Protein AF-A0A428TW34-F1 (afdb_monomer_lite)

Secondary structure (DSSP, 8-state):
--BTTBSS--TTTT--SSSSPPS--S---------EEE-SSSTTTTHHHHS--EE--STHHHHHHHHTTTTSHHHHHHHHHHTT--S----HHHHHHHHHHTT-GGGGGEEEE-HHHHHHHH--TT---EEEE--EE--HHHHHHHHHHHHHHTT-EEESS----EEEEETTEEEEEETTEEEEES------GGGGGGT-GGGTTTS---

Structure (mmCIF, N/CA/C/O backbone):
data_AF-A0A428TW34-F1
#
_entry.id   AF-A0A428TW34-F1
#
loop_
_atom_site.group_PDB
_atom_site.id
_atom_site.type_symbol
_atom_site.label_atom_id
_atom_site.label_alt_id
_atom_site.label_comp_id
_atom_site.label_asym_id
_atom_site.label_entity_id
_atom_site.label_seq_id
_atom_site.pdbx_PDB_ins_code
_atom_site.Cartn_x
_atom_site.Cartn_y
_atom_site.Cartn_z
_atom_site.occupancy
_atom_site.B_iso_or_equiv
_atom_site.auth_seq_id
_atom_site.auth_comp_id
_atom_site.auth_asym_id
_atom_site.auth_atom_id
_atom_site.pdbx_PDB_model_num
ATOM 1 N N . MET A 1 1 ? -38.426 -2.752 -6.992 1.00 42.53 1 MET A N 1
ATOM 2 C CA . MET A 1 1 ? -38.261 -1.511 -7.777 1.00 42.53 1 MET A CA 1
ATOM 3 C C . MET A 1 1 ? -38.188 -0.322 -6.820 1.00 42.53 1 MET A C 1
ATOM 5 O O . MET A 1 1 ? -39.034 -0.281 -5.940 1.00 42.53 1 MET A O 1
ATOM 9 N N . PRO A 1 2 ? -37.244 0.618 -6.997 1.00 43.94 2 PRO A N 1
ATOM 10 C CA . PRO A 1 2 ? -35.943 0.404 -7.611 1.00 43.94 2 PRO A CA 1
ATOM 11 C C . PRO A 1 2 ? -34.883 0.135 -6.533 1.00 43.94 2 PRO A C 1
ATOM 13 O O . PRO A 1 2 ? -34.720 0.897 -5.585 1.00 43.94 2 PRO A O 1
ATOM 16 N N . SER A 1 3 ? -34.135 -0.959 -6.714 1.00 51.66 3 SER A N 1
ATOM 17 C CA . SER A 1 3 ? -32.795 -1.055 -6.139 1.00 51.66 3 SER A CA 1
ATOM 18 C C . SER A 1 3 ? -31.915 -0.075 -6.917 1.00 51.66 3 SER A C 1
ATOM 20 O O . SER A 1 3 ? -32.042 0.027 -8.137 1.00 51.66 3 SER A O 1
ATOM 22 N N . LEU A 1 4 ? -31.001 0.613 -6.227 1.00 57.56 4 LEU A N 1
ATOM 23 C CA . LEU A 1 4 ? -30.047 1.567 -6.815 1.00 57.56 4 LEU A CA 1
ATOM 24 C C . LEU A 1 4 ? -29.170 0.974 -7.939 1.00 57.56 4 LEU A C 1
ATOM 26 O O . LEU A 1 4 ? -28.429 1.713 -8.578 1.00 57.56 4 LEU A O 1
ATOM 30 N N . LYS A 1 5 ? -29.203 -0.350 -8.160 1.00 50.97 5 LYS A N 1
ATOM 31 C CA . LYS A 1 5 ? -28.268 -1.066 -9.038 1.00 50.97 5 LYS A CA 1
ATOM 32 C C . LYS A 1 5 ? -28.918 -1.927 -10.130 1.00 50.97 5 LYS A C 1
ATOM 34 O O . LYS A 1 5 ? -28.172 -2.475 -10.937 1.00 50.97 5 LYS A O 1
ATOM 39 N N . ARG A 1 6 ? -30.250 -2.111 -10.174 1.00 52.28 6 ARG A N 1
ATOM 40 C CA . ARG A 1 6 ? -30.918 -2.972 -11.183 1.00 52.28 6 ARG A CA 1
ATOM 41 C C . ARG A 1 6 ? -32.316 -2.464 -11.552 1.00 52.28 6 ARG A C 1
ATOM 43 O O . ARG A 1 6 ? -33.074 -2.056 -10.675 1.00 52.28 6 ARG A O 1
ATOM 50 N N . SER A 1 7 ? -32.667 -2.546 -12.837 1.00 66.31 7 SER A N 1
ATOM 51 C CA . SER A 1 7 ? -33.947 -2.070 -13.393 1.00 66.31 7 SER A CA 1
ATOM 52 C C . SER A 1 7 ? -35.141 -2.987 -13.093 1.00 66.31 7 SER A C 1
ATOM 54 O O . SER A 1 7 ? -36.259 -2.497 -12.944 1.00 66.31 7 SER A O 1
ATOM 56 N N . THR A 1 8 ? -34.919 -4.291 -12.908 1.00 62.00 8 THR A N 1
ATOM 57 C CA . THR A 1 8 ? -35.938 -5.260 -12.464 1.00 62.00 8 THR A CA 1
ATOM 58 C C . THR A 1 8 ? -35.442 -6.056 -11.247 1.00 62.00 8 THR A C 1
ATOM 60 O O . THR A 1 8 ? -34.290 -6.496 -11.250 1.00 62.00 8 THR A O 1
ATOM 63 N N . PRO A 1 9 ? -36.262 -6.217 -10.185 1.00 70.19 9 PRO A N 1
ATOM 64 C CA . PRO A 1 9 ? -35.855 -6.910 -8.959 1.00 70.19 9 PRO A CA 1
ATOM 65 C C . PRO A 1 9 ? -35.657 -8.423 -9.153 1.00 70.19 9 PRO A C 1
ATOM 67 O O . PRO A 1 9 ? -36.362 -9.058 -9.935 1.00 70.19 9 PRO A O 1
ATOM 70 N N . ASN A 1 10 ? -34.691 -8.989 -8.425 1.00 78.25 10 ASN A N 1
ATOM 71 C CA . ASN A 1 10 ? -34.405 -10.423 -8.364 1.00 78.25 10 ASN A CA 1
ATOM 72 C C . ASN A 1 10 ? -35.415 -11.152 -7.456 1.00 78.25 10 ASN A C 1
ATOM 74 O O . ASN A 1 10 ? -35.963 -10.551 -6.533 1.00 78.25 10 ASN A O 1
ATOM 78 N N . ILE A 1 11 ? -35.610 -12.459 -7.676 1.00 74.81 11 ILE A N 1
ATOM 79 C CA . ILE A 1 11 ? -36.490 -13.299 -6.848 1.00 74.81 11 ILE A CA 1
ATOM 80 C C . ILE A 1 11 ? -36.104 -13.272 -5.362 1.00 74.81 11 ILE A C 1
ATOM 82 O O . ILE A 1 11 ? -36.985 -13.345 -4.514 1.00 74.81 11 ILE A O 1
ATOM 86 N N . LEU A 1 12 ? -34.812 -13.099 -5.052 1.00 77.94 12 LEU A N 1
ATOM 87 C CA . LEU A 1 12 ? -34.291 -12.999 -3.689 1.00 77.94 12 LEU A CA 1
ATOM 88 C C . LEU A 1 12 ? -34.361 -11.603 -3.073 1.00 77.94 12 LEU A C 1
ATOM 90 O O . LEU A 1 12 ? -34.311 -11.493 -1.851 1.00 77.94 12 LEU A O 1
ATOM 94 N N . ASP A 1 13 ? -34.526 -10.548 -3.873 1.00 74.56 13 ASP A N 1
ATOM 95 C CA . ASP A 1 13 ? -34.531 -9.173 -3.357 1.00 74.56 13 ASP A CA 1
ATOM 96 C C . ASP A 1 13 ? -35.721 -8.920 -2.405 1.00 74.56 13 ASP A C 1
ATOM 98 O O . ASP A 1 13 ? -35.665 -7.999 -1.598 1.00 74.56 13 ASP A O 1
ATOM 102 N N . ASN A 1 14 ? -36.770 -9.753 -2.473 1.00 73.81 14 ASN A N 1
ATOM 103 C CA . ASN A 1 14 ? -37.902 -9.778 -1.536 1.00 73.81 14 ASN A CA 1
ATOM 104 C C . ASN A 1 14 ? -38.257 -11.213 -1.100 1.00 73.81 14 ASN A C 1
ATOM 106 O O . ASN A 1 14 ? -39.423 -11.520 -0.850 1.00 73.81 14 ASN A O 1
ATOM 110 N N . HIS A 1 15 ? -37.285 -12.127 -1.095 1.00 78.75 15 HIS A N 1
ATOM 111 C CA . HIS A 1 15 ? -37.562 -13.520 -0.763 1.00 78.75 15 HIS A CA 1
ATOM 112 C C . HIS A 1 15 ? -37.710 -13.713 0.737 1.00 78.75 15 HIS A C 1
ATOM 114 O O . HIS A 1 15 ? -36.813 -13.390 1.517 1.00 78.75 15 HIS A O 1
ATOM 120 N N . TYR A 1 16 ? -38.812 -14.353 1.105 1.00 81.06 16 TYR A N 1
ATOM 121 C CA . TYR A 1 16 ? -38.976 -14.970 2.403 1.00 81.06 16 TYR A CA 1
ATOM 122 C C . TYR A 1 16 ? -38.925 -16.485 2.224 1.00 81.06 16 TYR A C 1
ATOM 124 O O . TYR A 1 16 ? -39.741 -17.055 1.501 1.00 81.06 16 TYR A O 1
ATOM 132 N N . SER A 1 17 ? -37.965 -17.142 2.878 1.00 84.50 17 SER A N 1
ATOM 133 C CA . SER A 1 17 ? -37.884 -18.612 2.867 1.00 84.50 17 SER A CA 1
ATOM 134 C C . SER A 1 17 ? -39.062 -19.252 3.601 1.00 84.50 17 SER A C 1
ATOM 136 O O . SER A 1 17 ? -39.435 -20.386 3.319 1.00 84.50 17 SER A O 1
ATOM 138 N N . THR A 1 18 ? -39.688 -18.490 4.494 1.00 87.75 18 THR A N 1
ATOM 139 C CA . THR A 1 18 ? -40.997 -18.767 5.072 1.00 87.75 18 THR A CA 1
ATOM 140 C C . THR A 1 18 ? -41.812 -17.482 5.026 1.00 87.75 18 THR A C 1
ATOM 142 O O . THR A 1 18 ? -41.309 -16.430 5.404 1.00 87.75 18 THR A O 1
ATOM 145 N N . GLU A 1 19 ? -43.071 -17.545 4.587 1.00 88.88 19 GLU A N 1
ATOM 146 C CA . GLU A 1 19 ? -43.932 -16.354 4.454 1.00 88.88 19 GLU A CA 1
ATOM 147 C C . GLU A 1 19 ? -44.032 -15.558 5.764 1.00 88.88 19 GLU A C 1
ATOM 149 O O . GLU A 1 19 ? -44.011 -14.328 5.771 1.00 88.88 19 GLU A O 1
ATOM 154 N N . LYS A 1 20 ? -44.065 -16.275 6.892 1.00 86.19 20 LYS A N 1
ATOM 155 C CA . LYS A 1 20 ? -43.905 -15.704 8.227 1.00 86.19 20 LYS A CA 1
ATOM 156 C C . LYS A 1 20 ? -42.476 -15.936 8.694 1.00 86.19 20 LYS A C 1
ATOM 158 O O . LYS A 1 20 ? -41.997 -17.070 8.666 1.00 86.19 20 LYS A O 1
ATOM 163 N N . LEU A 1 21 ? -41.813 -14.873 9.143 1.00 86.25 21 LEU A N 1
ATOM 164 C CA . LEU A 1 21 ? -40.495 -14.955 9.766 1.00 86.25 21 LEU A CA 1
ATOM 165 C C . LEU A 1 21 ? -40.555 -15.939 10.951 1.00 86.25 21 LEU A C 1
ATOM 167 O O . LEU A 1 21 ? -41.478 -15.827 11.765 1.00 86.25 21 LEU A O 1
ATOM 171 N N . PRO A 1 22 ? -39.619 -16.898 11.067 1.00 88.94 22 PRO A N 1
ATOM 172 C CA . PRO A 1 22 ? -39.608 -17.811 12.199 1.00 88.94 22 PRO A CA 1
ATOM 173 C C . PRO A 1 22 ? -39.477 -17.025 13.506 1.00 88.94 22 PRO A C 1
ATOM 175 O O . PRO A 1 22 ? -38.659 -16.112 13.622 1.00 88.94 22 PRO A O 1
ATOM 178 N N . THR A 1 23 ? -40.297 -17.383 14.495 1.00 86.69 23 THR A N 1
ATOM 179 C CA . THR A 1 23 ? -40.336 -16.700 15.798 1.00 86.69 23 THR A CA 1
ATOM 180 C C . THR A 1 23 ? -39.128 -17.019 16.676 1.00 86.69 23 THR A C 1
ATOM 182 O O . THR A 1 23 ? -38.926 -16.363 17.693 1.00 86.69 23 THR A O 1
ATOM 185 N N . THR A 1 24 ? -38.327 -18.018 16.304 1.00 79.44 24 THR A N 1
ATOM 186 C CA . THR A 1 24 ? -37.145 -18.464 17.042 1.00 79.44 24 THR A CA 1
ATOM 187 C C . THR A 1 24 ? -36.042 -18.882 16.081 1.00 79.44 24 THR A C 1
ATOM 189 O O . THR A 1 24 ? -36.307 -19.510 15.055 1.00 79.44 24 THR A O 1
ATOM 192 N N . ALA A 1 25 ? -34.804 -18.577 16.449 1.00 78.75 25 ALA A N 1
ATOM 193 C CA . ALA A 1 25 ? -33.601 -19.107 15.830 1.00 78.75 25 ALA A CA 1
ATOM 194 C C . ALA A 1 25 ? -32.538 -19.253 16.919 1.00 78.75 25 ALA A C 1
ATOM 196 O O . ALA A 1 25 ? -32.400 -18.359 17.755 1.00 78.75 25 ALA A O 1
ATOM 197 N N . ASP A 1 26 ? -31.781 -20.347 16.898 1.00 78.56 26 ASP A N 1
ATOM 198 C CA . ASP A 1 26 ? -30.726 -20.576 17.891 1.00 78.56 26 ASP A CA 1
ATOM 199 C C . ASP A 1 26 ? -29.595 -19.545 17.763 1.00 78.56 26 ASP A C 1
ATOM 201 O O . ASP A 1 26 ? -28.950 -19.185 18.746 1.00 78.56 26 ASP A O 1
ATOM 205 N N . ILE A 1 27 ? -29.362 -19.038 16.546 1.00 58.78 27 ILE A N 1
ATOM 206 C CA . ILE A 1 27 ? -28.357 -18.016 16.249 1.00 58.78 27 ILE A CA 1
ATOM 207 C C . ILE A 1 27 ? -28.888 -17.077 15.159 1.00 58.78 27 ILE A C 1
ATOM 209 O O . ILE A 1 27 ? -29.332 -17.521 14.100 1.00 58.78 27 ILE A O 1
ATOM 213 N N . VAL A 1 28 ? -28.777 -15.766 15.396 1.00 70.12 28 VAL A N 1
ATOM 214 C CA . VAL A 1 28 ? -29.062 -14.705 14.417 1.00 70.12 28 VAL A CA 1
ATOM 215 C C . VAL A 1 28 ? -27.794 -13.886 14.190 1.00 70.12 28 VAL A C 1
ATOM 217 O O . VAL A 1 28 ? -27.185 -13.400 15.142 1.00 70.12 28 VAL A O 1
ATOM 220 N N . ILE A 1 29 ? -27.395 -13.711 12.928 1.00 58.62 29 ILE A N 1
ATOM 221 C CA . ILE A 1 29 ? -26.170 -12.990 12.561 1.00 58.62 29 ILE A CA 1
ATOM 222 C C . ILE A 1 29 ? -26.513 -11.822 11.644 1.00 58.62 29 ILE A C 1
ATOM 224 O O . ILE A 1 29 ? -26.903 -12.020 10.497 1.00 58.62 29 ILE A O 1
ATOM 228 N N . ILE A 1 30 ? -26.291 -10.599 12.132 1.00 61.72 30 ILE A N 1
ATOM 229 C CA . ILE A 1 30 ? -26.277 -9.386 11.309 1.00 61.72 30 ILE A CA 1
ATOM 230 C C . ILE A 1 30 ? -25.215 -8.440 11.873 1.00 61.72 30 ILE A C 1
ATOM 232 O O . ILE A 1 30 ? -25.366 -7.964 12.998 1.00 61.72 30 ILE A O 1
ATOM 236 N N . ARG A 1 31 ? -24.158 -8.106 11.115 1.00 58.91 31 ARG A N 1
ATOM 237 C CA . ARG A 1 31 ? -23.331 -6.941 11.474 1.00 58.91 31 ARG A CA 1
ATOM 238 C C . ARG A 1 31 ? -22.591 -6.300 10.306 1.00 58.91 31 ARG A C 1
ATOM 240 O O . ARG A 1 31 ? -21.913 -6.965 9.530 1.00 58.91 31 ARG A O 1
ATOM 247 N N . LYS A 1 32 ? -22.688 -4.968 10.251 1.00 72.12 32 LYS A N 1
ATOM 248 C CA . LYS A 1 32 ? -21.838 -4.098 9.433 1.00 72.12 32 LYS A CA 1
ATOM 249 C C . LYS A 1 32 ? -20.501 -3.897 10.159 1.00 72.12 32 LYS A C 1
ATOM 251 O O . LYS A 1 32 ? -20.494 -3.652 11.365 1.00 72.12 32 LYS A O 1
ATOM 256 N N . LEU A 1 33 ? -19.386 -4.014 9.438 1.00 80.69 33 LEU A N 1
ATOM 257 C CA . LEU A 1 33 ? -18.041 -3.788 9.980 1.00 80.69 33 LEU A CA 1
ATOM 258 C C . LEU A 1 33 ? -17.837 -2.306 10.340 1.00 80.69 33 LEU A C 1
ATOM 260 O O . LEU A 1 33 ? -18.279 -1.424 9.605 1.00 80.69 33 LEU A O 1
ATOM 264 N N . SER A 1 34 ? -17.144 -2.051 11.453 1.00 90.19 34 SER A N 1
ATOM 265 C CA . SER A 1 34 ? -16.667 -0.722 11.855 1.00 90.19 34 SER A CA 1
ATOM 266 C C . SER A 1 34 ? -15.161 -0.647 11.615 1.00 90.19 34 SER A C 1
ATOM 268 O O . SER A 1 34 ? -14.433 -1.531 12.063 1.00 90.19 34 SER A O 1
ATOM 270 N N . ILE A 1 35 ? -14.703 0.372 10.885 1.00 93.56 35 ILE A N 1
ATOM 271 C CA . ILE A 1 35 ? -13.298 0.543 10.491 1.00 93.56 35 ILE A CA 1
ATOM 272 C C . ILE A 1 35 ? -12.814 1.902 10.997 1.00 93.56 35 ILE A C 1
ATOM 274 O O . ILE A 1 35 ? -13.421 2.926 10.678 1.00 93.56 35 ILE A O 1
ATOM 278 N N . LEU A 1 36 ? -11.715 1.903 11.757 1.00 93.06 36 LEU A N 1
ATOM 279 C CA . LEU A 1 36 ? -11.040 3.096 12.270 1.00 93.06 36 LEU A CA 1
ATOM 280 C C . LEU A 1 36 ? -9.600 3.153 11.747 1.00 93.06 36 LEU A C 1
ATOM 282 O O . LEU A 1 36 ? -8.870 2.168 11.838 1.00 93.06 36 LEU A O 1
ATOM 286 N N . VAL A 1 37 ? -9.195 4.313 11.232 1.00 94.38 37 VAL A N 1
ATOM 287 C CA . VAL A 1 37 ? -7.848 4.586 10.716 1.00 94.38 37 VAL A CA 1
ATOM 288 C C . VAL A 1 37 ? -7.234 5.756 11.497 1.00 94.38 37 VAL A C 1
ATOM 290 O O . VAL A 1 37 ? -7.544 6.911 11.187 1.00 94.38 37 VAL A O 1
ATOM 293 N N . PRO A 1 38 ? -6.394 5.497 12.517 1.00 92.12 38 PRO A N 1
ATOM 294 C CA . PRO A 1 38 ? -5.587 6.532 13.151 1.00 92.12 38 PRO A CA 1
ATOM 295 C C . PRO A 1 38 ? -4.364 6.861 12.280 1.00 92.12 38 PRO A C 1
ATOM 297 O O . PRO A 1 38 ? -3.617 5.976 11.869 1.00 92.12 38 PRO A O 1
ATOM 300 N N . GLU A 1 39 ? -4.162 8.143 11.988 1.00 91.06 39 GLU A N 1
ATOM 301 C CA . GLU A 1 39 ? -3.017 8.672 11.242 1.00 91.06 39 GLU A CA 1
ATOM 302 C C . GLU A 1 39 ? -2.296 9.694 12.125 1.00 91.06 39 GLU A C 1
ATOM 304 O O . GLU A 1 39 ? -2.911 10.645 12.614 1.00 91.06 39 GLU A O 1
ATOM 309 N N . SER A 1 40 ? -0.989 9.509 12.335 1.00 89.50 40 SER A N 1
ATOM 310 C CA . SER A 1 40 ? -0.206 10.326 13.271 1.00 89.50 40 SER A CA 1
ATOM 311 C C . SER A 1 40 ? -0.072 11.779 12.829 1.00 89.50 40 SER A C 1
ATOM 313 O O . SER A 1 40 ? 0.078 12.661 13.674 1.00 89.50 40 SER A O 1
ATOM 315 N N . ARG A 1 41 ? -0.158 12.043 11.521 1.00 88.56 41 ARG A N 1
ATOM 316 C CA . ARG A 1 41 ? -0.050 13.381 10.928 1.00 88.56 41 ARG A CA 1
ATOM 317 C C . ARG A 1 41 ? -1.267 13.677 10.047 1.00 88.56 41 ARG A C 1
ATOM 319 O O . ARG A 1 41 ? -2.409 13.413 10.415 1.00 88.56 41 ARG A O 1
ATOM 326 N N . GLN A 1 42 ? -1.025 14.254 8.875 1.00 87.00 42 GLN A N 1
ATOM 327 C CA . GLN A 1 42 ? -2.020 14.447 7.832 1.00 87.00 42 GLN A CA 1
ATOM 328 C C . GLN A 1 42 ? -2.088 13.214 6.924 1.00 87.00 42 GLN A C 1
ATOM 330 O O . GLN A 1 42 ? -1.051 12.564 6.716 1.00 87.00 42 GLN A O 1
ATOM 335 N N . PRO A 1 43 ? -3.256 12.942 6.307 1.00 81.00 43 PRO A N 1
ATOM 336 C CA . PRO A 1 43 ? -3.399 11.852 5.357 1.00 81.00 43 PRO A CA 1
ATOM 337 C C . PRO A 1 43 ? -2.328 11.952 4.274 1.00 81.00 43 PRO A C 1
ATOM 339 O O . PRO A 1 43 ? -2.094 13.018 3.702 1.00 81.00 43 PRO A O 1
ATOM 342 N N . TYR A 1 44 ? -1.663 10.831 4.000 1.00 78.88 44 TYR A N 1
ATOM 343 C CA . TYR A 1 44 ? -0.735 10.684 2.868 1.00 78.88 44 TYR A CA 1
ATOM 344 C C . TYR A 1 44 ? 0.521 11.552 2.928 1.00 78.88 44 TYR A C 1
ATOM 346 O O . TYR A 1 44 ? 1.244 11.651 1.940 1.00 78.88 44 TYR A O 1
ATOM 354 N N . SER A 1 45 ? 0.843 12.102 4.099 1.00 83.56 45 SER A N 1
ATOM 355 C CA . SER A 1 45 ? 2.086 12.847 4.346 1.00 83.56 45 SER A CA 1
ATOM 356 C C . SER A 1 45 ? 3.356 11.970 4.341 1.00 83.56 45 SER A C 1
ATOM 358 O O . SER A 1 45 ? 4.479 12.484 4.392 1.00 83.56 45 SER A O 1
ATOM 360 N N . GLY A 1 46 ? 3.190 10.645 4.292 1.00 84.56 46 GLY A N 1
ATOM 361 C CA . GLY A 1 46 ? 4.255 9.652 4.147 1.00 84.56 46 GLY A CA 1
ATOM 362 C C . GLY A 1 46 ? 4.601 9.315 2.690 1.00 84.56 46 GLY A C 1
ATOM 363 O O . GLY A 1 46 ? 4.321 10.069 1.758 1.00 84.56 46 GLY A O 1
ATOM 364 N N . ALA A 1 47 ? 5.209 8.145 2.482 1.00 86.00 47 ALA A N 1
ATOM 365 C CA . ALA A 1 47 ? 5.699 7.711 1.167 1.00 86.00 47 ALA A CA 1
ATOM 366 C C . ALA A 1 47 ? 4.609 7.679 0.079 1.00 86.00 47 ALA A C 1
ATOM 368 O O . ALA A 1 47 ? 4.874 7.989 -1.083 1.00 86.00 47 ALA A O 1
ATOM 369 N N . THR A 1 48 ? 3.373 7.343 0.453 1.00 86.19 48 THR A N 1
ATOM 370 C CA . THR A 1 48 ? 2.239 7.232 -0.471 1.00 86.19 48 THR A CA 1
ATOM 371 C C . THR A 1 48 ? 1.950 8.535 -1.216 1.00 86.19 48 THR A C 1
ATOM 373 O O . THR A 1 48 ? 1.726 8.493 -2.420 1.00 86.19 48 THR A O 1
ATOM 376 N N . GLY A 1 49 ? 1.991 9.692 -0.549 1.00 83.88 49 GLY A N 1
ATOM 377 C CA . GLY A 1 49 ? 1.763 10.986 -1.204 1.00 83.88 49 GLY A CA 1
ATOM 378 C C . GLY A 1 49 ? 3.012 11.595 -1.842 1.00 83.88 49 GLY A C 1
ATOM 379 O O . GLY A 1 49 ? 2.885 12.524 -2.636 1.00 83.88 49 GLY A O 1
ATOM 380 N N . ARG A 1 50 ? 4.206 11.080 -1.510 1.00 84.00 50 ARG A N 1
ATOM 381 C CA . ARG A 1 50 ? 5.509 11.662 -1.885 1.00 84.00 50 ARG A CA 1
ATOM 382 C C . ARG A 1 50 ? 6.295 10.861 -2.924 1.00 84.00 50 ARG A C 1
ATOM 384 O O . ARG A 1 50 ? 7.400 11.263 -3.279 1.00 84.00 50 ARG A O 1
ATOM 391 N N . ASN A 1 51 ? 5.767 9.737 -3.406 1.00 83.25 51 ASN A N 1
ATOM 392 C CA . ASN A 1 51 ? 6.380 9.041 -4.535 1.00 83.25 51 ASN A CA 1
ATOM 393 C C . ASN A 1 51 ? 6.153 9.816 -5.849 1.00 83.25 51 ASN A C 1
ATOM 395 O O . ASN A 1 51 ? 5.256 10.649 -5.955 1.00 83.25 51 ASN A O 1
ATOM 399 N N . VAL A 1 52 ? 6.977 9.531 -6.859 1.00 84.31 52 VAL A N 1
ATOM 400 C CA . VAL A 1 52 ? 6.975 10.243 -8.154 1.00 84.31 52 VAL A CA 1
ATOM 401 C C . VAL A 1 52 ? 5.759 9.874 -9.025 1.00 84.31 52 VAL A C 1
ATOM 403 O O . VAL A 1 52 ? 5.564 10.439 -10.091 1.00 84.31 52 VAL A O 1
ATOM 406 N N . GLY A 1 53 ? 4.919 8.923 -8.600 1.00 84.00 53 GLY A N 1
ATOM 407 C CA . GLY A 1 53 ? 3.665 8.609 -9.286 1.00 84.00 53 GLY A CA 1
ATOM 408 C C . GLY A 1 53 ? 3.813 7.896 -10.627 1.00 84.00 53 GLY A C 1
ATOM 409 O O . GLY A 1 53 ? 2.856 7.835 -11.395 1.00 84.00 53 GLY A O 1
ATOM 410 N N . HIS A 1 54 ? 4.990 7.340 -10.920 1.00 84.00 54 HIS A N 1
ATOM 411 C CA . HIS A 1 54 ? 5.207 6.532 -12.116 1.00 84.00 54 HIS A CA 1
ATOM 412 C C . HIS A 1 54 ? 4.449 5.205 -12.030 1.00 84.00 54 HIS A C 1
ATOM 414 O O . HIS A 1 54 ? 4.736 4.369 -11.173 1.00 84.00 54 HIS A O 1
ATOM 420 N N . LEU A 1 55 ? 3.546 4.986 -12.980 1.00 78.62 55 LEU A N 1
ATOM 421 C CA . LEU A 1 55 ? 2.915 3.700 -13.243 1.00 78.62 55 LEU A CA 1
ATOM 422 C C . LEU A 1 55 ? 3.611 3.075 -14.447 1.00 78.62 55 LEU A C 1
ATOM 424 O O . LEU A 1 55 ? 3.530 3.590 -15.559 1.00 78.62 55 LEU A O 1
ATOM 428 N N . LYS A 1 56 ? 4.328 1.979 -14.238 1.00 73.69 56 LYS A N 1
ATOM 429 C CA . LYS A 1 56 ? 5.061 1.297 -15.306 1.00 73.69 56 LYS A CA 1
ATOM 430 C C . LYS A 1 56 ? 5.126 -0.196 -15.052 1.00 73.69 56 LYS A C 1
ATOM 432 O O . LYS A 1 56 ? 5.132 -0.628 -13.900 1.00 73.69 56 LYS A O 1
ATOM 437 N N . SER A 1 57 ? 5.241 -0.971 -16.123 1.00 63.81 57 SER A N 1
ATOM 438 C CA . SER A 1 57 ? 5.567 -2.394 -16.037 1.00 63.81 57 SER A CA 1
ATOM 439 C C . SER A 1 57 ? 6.915 -2.586 -15.328 1.00 63.81 57 SER A C 1
ATOM 441 O O . SER A 1 57 ? 7.854 -1.832 -15.581 1.00 63.81 57 SER A O 1
ATOM 443 N N . GLY A 1 58 ? 7.013 -3.583 -14.443 1.00 58.00 58 GLY A N 1
ATOM 444 C CA . GLY A 1 58 ? 8.102 -3.803 -13.473 1.00 58.00 58 GLY A CA 1
ATOM 445 C C . GLY A 1 58 ? 9.508 -4.126 -14.012 1.00 58.00 58 GLY A C 1
ATOM 446 O O . GLY A 1 58 ? 10.281 -4.785 -13.325 1.00 58.00 58 GLY A O 1
ATOM 447 N N . SER A 1 59 ? 9.892 -3.643 -15.195 1.00 56.44 59 SER A N 1
ATOM 448 C CA . SER A 1 59 ? 11.220 -3.843 -15.803 1.00 56.44 59 SER A CA 1
ATOM 449 C C . SER A 1 59 ? 12.383 -3.218 -15.005 1.00 56.44 59 SER A C 1
ATOM 451 O O . SER A 1 59 ? 13.549 -3.519 -15.254 1.00 56.44 59 SER A O 1
ATOM 453 N N . TYR A 1 60 ? 12.086 -2.382 -14.003 1.00 48.22 60 TYR A N 1
ATOM 454 C CA . TYR A 1 60 ? 13.079 -1.679 -13.184 1.00 48.22 60 TYR A CA 1
ATOM 455 C C . TYR A 1 60 ? 13.939 -2.594 -12.301 1.00 48.22 60 TYR A C 1
ATOM 457 O O . TYR A 1 60 ? 15.112 -2.289 -12.110 1.00 48.22 60 TYR A O 1
ATOM 465 N N . ALA A 1 61 ? 13.411 -3.710 -11.786 1.00 48.88 61 ALA A N 1
ATOM 466 C CA . ALA A 1 61 ? 14.174 -4.574 -10.875 1.00 48.88 61 ALA A CA 1
ATOM 467 C C . ALA A 1 61 ? 15.349 -5.283 -11.579 1.00 48.88 61 ALA A C 1
ATOM 469 O O . ALA A 1 61 ? 16.414 -5.455 -10.991 1.00 48.88 61 ALA A O 1
ATOM 470 N N . PHE A 1 62 ? 15.181 -5.630 -12.857 1.00 49.91 62 PHE A N 1
ATOM 471 C CA . PHE A 1 62 ? 16.225 -6.264 -13.664 1.00 49.91 62 PHE A CA 1
ATOM 472 C C . PHE A 1 62 ? 17.217 -5.230 -14.228 1.00 49.91 62 PHE A C 1
ATOM 474 O O . PHE A 1 62 ? 18.429 -5.430 -14.185 1.00 49.91 62 PHE A O 1
ATOM 481 N N . ILE A 1 63 ? 16.721 -4.072 -14.684 1.00 47.19 63 ILE A N 1
ATOM 482 C CA . ILE A 1 63 ? 17.543 -3.042 -15.343 1.00 47.19 63 ILE A CA 1
ATOM 483 C C . ILE A 1 63 ? 18.339 -2.199 -14.340 1.00 47.19 63 ILE A C 1
ATOM 485 O O . ILE A 1 63 ? 19.494 -1.886 -14.609 1.00 47.19 63 ILE A O 1
ATOM 489 N N . ALA A 1 64 ? 17.791 -1.862 -13.166 1.00 41.06 64 ALA A N 1
ATOM 490 C CA . ALA A 1 64 ? 18.534 -1.109 -12.147 1.00 41.06 64 ALA A CA 1
ATOM 491 C C . ALA A 1 64 ? 19.728 -1.910 -11.593 1.00 41.06 64 ALA A C 1
ATOM 493 O O . ALA A 1 64 ? 20.784 -1.337 -11.329 1.00 41.06 64 ALA A O 1
ATOM 494 N N . LYS A 1 65 ? 19.590 -3.243 -11.506 1.00 42.75 65 LYS A N 1
ATOM 495 C CA . LYS A 1 65 ? 20.672 -4.163 -11.120 1.00 42.75 65 LYS A CA 1
ATOM 496 C C . LYS A 1 65 ? 21.804 -4.201 -12.161 1.00 42.75 65 LYS A C 1
ATOM 498 O O . LYS A 1 65 ? 22.960 -4.392 -11.797 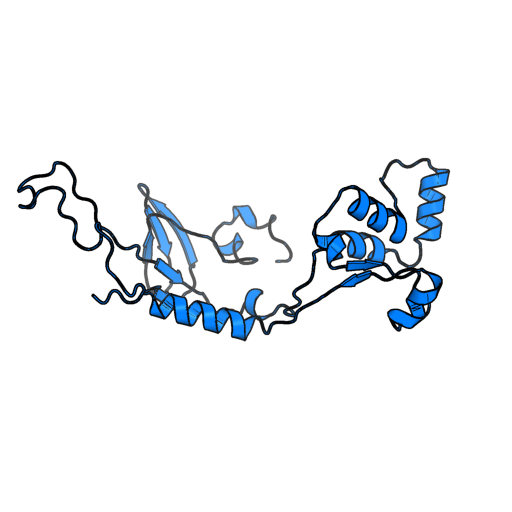1.00 42.75 65 LYS A O 1
ATOM 503 N N . LEU A 1 66 ? 21.484 -3.960 -13.437 1.00 40.66 66 LEU A N 1
ATOM 504 C CA . LEU A 1 66 ? 22.445 -3.842 -14.543 1.00 40.66 66 LEU A CA 1
ATOM 505 C C . LEU A 1 66 ? 23.042 -2.423 -14.671 1.00 40.66 66 LEU A C 1
ATOM 507 O O . LEU A 1 66 ? 24.217 -2.272 -15.002 1.00 40.66 66 LEU A O 1
ATOM 511 N N . ALA A 1 67 ? 22.261 -1.376 -14.389 1.00 39.94 67 ALA A N 1
ATOM 512 C CA . ALA A 1 67 ? 22.635 0.020 -14.630 1.00 39.94 67 ALA A CA 1
ATOM 513 C C . ALA A 1 67 ? 23.633 0.600 -13.610 1.00 39.94 67 ALA A C 1
ATOM 515 O O . ALA A 1 67 ? 24.398 1.495 -13.964 1.00 39.94 67 ALA A O 1
ATOM 516 N N . GLN A 1 68 ? 23.698 0.074 -12.380 1.00 40.03 68 GLN A N 1
ATOM 517 C CA . GLN A 1 68 ? 24.690 0.508 -11.377 1.00 40.03 68 GLN A CA 1
ATOM 518 C C . GLN A 1 68 ? 26.151 0.172 -11.753 1.00 40.03 68 GLN A C 1
ATOM 520 O O . GLN A 1 68 ? 27.073 0.603 -11.066 1.00 40.03 68 GLN A O 1
ATOM 525 N N . LYS A 1 69 ? 26.385 -0.568 -12.847 1.00 44.88 69 LYS A N 1
ATOM 526 C CA . LYS A 1 69 ? 27.718 -0.958 -13.344 1.00 44.88 69 LYS A CA 1
ATOM 527 C C . LYS A 1 69 ? 27.936 -0.579 -14.817 1.00 44.88 69 LYS A C 1
ATOM 529 O O . LYS A 1 69 ? 28.634 -1.285 -15.544 1.00 44.88 69 LYS A O 1
ATOM 534 N N . SER A 1 70 ? 27.341 0.520 -15.283 1.00 45.66 70 SER A N 1
ATOM 535 C CA . SER A 1 70 ? 27.376 0.927 -16.700 1.00 45.66 70 SER A CA 1
ATOM 536 C C . SER A 1 70 ? 28.779 1.196 -17.266 1.00 45.66 70 SER A C 1
ATOM 538 O O . SER A 1 70 ? 28.956 1.099 -18.476 1.00 45.66 70 SER A O 1
ATOM 540 N N . ALA A 1 71 ? 29.791 1.438 -16.426 1.00 48.59 71 ALA A N 1
ATOM 541 C CA . ALA A 1 71 ? 31.178 1.565 -16.881 1.00 48.59 71 ALA A CA 1
ATOM 542 C C . ALA A 1 71 ? 31.862 0.219 -17.210 1.00 48.59 71 ALA A C 1
ATOM 544 O O . ALA A 1 71 ? 32.861 0.219 -17.917 1.00 48.59 71 ALA A O 1
ATOM 545 N N . ASN A 1 72 ? 31.327 -0.928 -16.760 1.00 56.84 72 ASN A N 1
ATOM 546 C CA . ASN A 1 72 ? 32.039 -2.214 -16.804 1.00 56.84 72 ASN A CA 1
ATOM 547 C C . ASN A 1 72 ? 31.238 -3.376 -17.414 1.00 56.84 72 ASN A C 1
ATOM 549 O O . ASN A 1 72 ? 31.662 -4.512 -17.271 1.00 56.84 72 ASN A O 1
ATOM 553 N N . VAL A 1 73 ? 30.104 -3.171 -18.097 1.00 66.12 73 VAL A N 1
ATOM 554 C CA . VAL A 1 73 ? 29.295 -4.306 -18.610 1.00 66.12 73 VAL A CA 1
ATOM 555 C C . VAL A 1 73 ? 30.098 -5.226 -19.542 1.00 66.12 73 VAL A C 1
ATOM 557 O O . VAL A 1 73 ? 29.977 -6.442 -19.433 1.00 66.12 73 VAL A O 1
ATOM 560 N N . ALA A 1 74 ? 30.951 -4.665 -20.407 1.00 65.81 74 ALA A N 1
ATOM 561 C CA . ALA A 1 74 ? 31.853 -5.452 -21.251 1.00 65.81 74 ALA A CA 1
ATOM 562 C C . ALA A 1 74 ? 32.914 -6.193 -20.417 1.00 65.81 74 ALA A C 1
ATOM 564 O O . ALA A 1 74 ? 33.014 -7.408 -20.514 1.00 65.81 74 ALA A O 1
ATOM 565 N N . ALA A 1 75 ? 33.613 -5.492 -19.519 1.00 69.12 75 ALA A N 1
ATOM 566 C CA . ALA A 1 75 ? 34.629 -6.085 -18.645 1.00 69.12 75 ALA A CA 1
ATOM 567 C C . ALA A 1 75 ? 34.062 -7.160 -17.697 1.00 69.12 75 ALA A C 1
ATOM 569 O O . ALA A 1 75 ? 34.712 -8.162 -17.435 1.00 69.12 75 ALA A O 1
ATOM 570 N N . VAL A 1 76 ? 32.834 -6.983 -17.204 1.00 70.38 76 VAL A N 1
ATOM 571 C CA . VAL A 1 76 ? 32.116 -7.959 -16.374 1.00 70.38 76 VAL A CA 1
ATOM 572 C C . VAL A 1 76 ? 31.683 -9.154 -17.214 1.00 70.38 76 VAL A C 1
ATOM 574 O O . VAL A 1 76 ? 31.839 -10.280 -16.758 1.00 70.38 76 VAL A O 1
ATOM 577 N N . ALA A 1 77 ? 31.183 -8.941 -18.435 1.00 74.31 77 ALA A N 1
ATOM 578 C CA . ALA A 1 77 ? 30.873 -10.040 -19.347 1.00 74.31 77 ALA A CA 1
ATOM 579 C C . ALA A 1 77 ? 32.130 -10.856 -19.686 1.00 74.31 77 ALA A C 1
ATOM 581 O O . ALA A 1 77 ? 32.075 -12.083 -19.702 1.00 74.31 77 ALA A O 1
ATOM 582 N N . ASP A 1 78 ? 33.260 -10.187 -19.915 1.00 76.94 78 ASP A N 1
ATOM 583 C CA . ASP A 1 78 ? 34.536 -10.840 -20.201 1.00 76.94 78 ASP A CA 1
ATOM 584 C C . ASP A 1 78 ? 35.076 -11.576 -18.974 1.00 76.94 78 ASP A C 1
ATOM 586 O O . ASP A 1 78 ? 35.451 -12.736 -19.099 1.00 76.94 78 ASP A O 1
ATOM 590 N N . PHE A 1 79 ? 35.011 -10.975 -17.785 1.00 73.44 79 PHE A N 1
ATOM 591 C CA . PHE A 1 79 ? 35.366 -11.624 -16.521 1.00 73.44 79 PHE A CA 1
ATOM 592 C C . PHE A 1 79 ? 34.512 -12.870 -16.249 1.00 73.44 79 PHE A C 1
ATOM 594 O O . PHE A 1 79 ? 35.048 -13.929 -15.953 1.00 73.44 79 PHE A O 1
ATOM 601 N N . ILE A 1 80 ? 33.188 -12.787 -16.424 1.00 76.75 80 ILE A N 1
ATOM 602 C CA . ILE A 1 80 ? 32.273 -13.929 -16.261 1.00 76.75 80 ILE A CA 1
ATOM 603 C C . ILE A 1 80 ? 32.635 -15.066 -17.221 1.00 76.75 80 ILE A C 1
ATOM 605 O O . ILE A 1 80 ? 32.626 -16.230 -16.820 1.00 76.75 80 ILE A O 1
ATOM 609 N N . ARG A 1 81 ? 32.972 -14.744 -18.477 1.00 77.50 81 ARG A N 1
ATOM 610 C CA . ARG A 1 81 ? 33.402 -15.740 -19.471 1.00 77.50 81 ARG A CA 1
ATOM 611 C C . ARG A 1 81 ? 34.763 -16.343 -19.132 1.00 77.50 81 ARG A C 1
ATOM 613 O O . ARG A 1 81 ? 34.914 -17.556 -19.245 1.00 77.50 81 ARG A O 1
ATOM 620 N N . GLN A 1 82 ? 35.733 -15.512 -1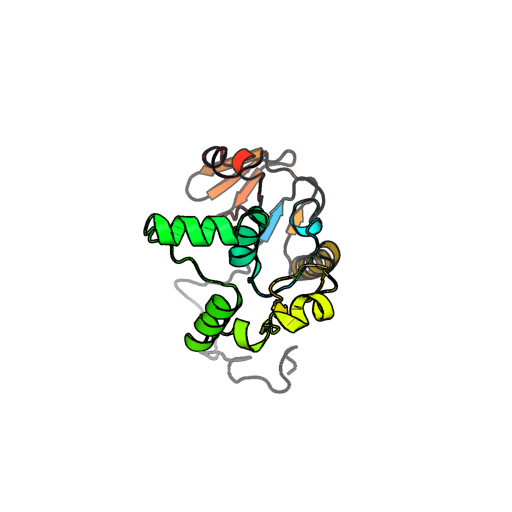8.749 1.00 79.69 82 GLN A N 1
ATOM 621 C CA . GLN A 1 82 ? 37.094 -15.931 -18.402 1.00 79.69 82 GLN A CA 1
ATOM 622 C C . GLN A 1 82 ? 37.091 -16.849 -17.175 1.00 79.69 82 GLN A C 1
ATOM 624 O O . GLN A 1 82 ? 37.641 -17.947 -17.230 1.00 79.69 82 GLN A O 1
ATOM 629 N N . GLU A 1 83 ? 36.386 -16.446 -16.121 1.00 81.38 83 GLU A N 1
ATOM 630 C CA . GLU A 1 83 ? 36.314 -17.162 -14.844 1.00 81.38 83 GLU A CA 1
ATOM 631 C C . GLU A 1 83 ? 35.212 -18.235 -14.803 1.00 81.38 83 GLU A C 1
ATOM 633 O O . GLU A 1 83 ? 35.045 -18.917 -13.795 1.00 81.38 83 GLU A O 1
ATOM 638 N N . LYS A 1 84 ? 34.447 -18.403 -15.893 1.00 80.81 84 LYS A N 1
ATOM 639 C CA . LYS A 1 84 ? 33.329 -19.360 -16.012 1.00 80.81 84 LYS A CA 1
ATOM 640 C C . LYS A 1 84 ? 32.318 -19.248 -14.859 1.00 80.81 84 LYS A C 1
ATOM 642 O O . LYS A 1 84 ? 31.891 -20.250 -14.289 1.00 80.81 84 LYS A O 1
ATOM 647 N N . ILE A 1 85 ? 31.939 -18.018 -14.516 1.00 70.25 85 ILE A N 1
ATOM 648 C CA . ILE A 1 85 ? 31.031 -17.734 -13.398 1.00 70.25 85 ILE A CA 1
ATOM 649 C C . ILE A 1 85 ? 29.586 -18.011 -13.819 1.00 70.25 85 ILE A C 1
ATOM 651 O O . ILE A 1 85 ? 29.025 -17.309 -14.661 1.00 70.25 85 ILE A O 1
ATOM 655 N N . ASP A 1 86 ? 28.958 -18.989 -13.178 1.00 75.56 86 ASP A N 1
ATOM 656 C CA . ASP A 1 86 ? 27.542 -19.298 -13.370 1.00 75.56 86 ASP A CA 1
ATOM 657 C C . ASP A 1 86 ? 26.658 -18.283 -12.622 1.00 75.56 86 ASP A C 1
ATOM 659 O O . ASP A 1 86 ? 26.451 -18.377 -11.412 1.00 75.56 86 ASP A O 1
ATOM 663 N N . CYS A 1 87 ? 26.226 -17.225 -13.318 1.00 67.25 87 CYS A N 1
ATOM 664 C CA . CYS A 1 87 ? 25.441 -16.131 -12.725 1.00 67.25 87 CYS A CA 1
ATOM 665 C C . CYS A 1 87 ? 24.307 -15.601 -13.614 1.00 67.25 87 CYS A C 1
ATOM 667 O O . CYS A 1 87 ? 23.876 -14.456 -13.443 1.00 67.25 87 CYS A O 1
ATOM 669 N N . ASP A 1 88 ? 23.844 -16.404 -14.577 1.00 66.44 88 ASP A N 1
ATOM 670 C CA . ASP A 1 88 ? 22.725 -16.062 -15.468 1.00 66.44 88 ASP A CA 1
ATOM 671 C C . ASP A 1 88 ? 22.876 -14.709 -16.197 1.00 66.44 88 ASP A C 1
ATOM 673 O O . ASP A 1 88 ? 21.896 -14.005 -16.466 1.00 66.44 88 ASP A O 1
ATOM 677 N N . PHE A 1 89 ? 24.108 -14.305 -16.524 1.00 67.88 89 PHE A N 1
ATOM 678 C CA . PHE A 1 89 ? 24.349 -13.047 -17.229 1.00 67.88 89 PHE A CA 1
ATOM 679 C C . PHE A 1 89 ? 23.745 -13.077 -18.637 1.00 67.88 89 PHE A C 1
ATOM 681 O O . PHE A 1 89 ? 24.084 -13.933 -19.451 1.00 67.88 89 PHE A O 1
ATOM 688 N N . ARG A 1 90 ? 22.887 -12.097 -18.945 1.00 67.56 90 ARG A N 1
ATOM 689 C CA . ARG A 1 90 ? 22.246 -11.940 -20.260 1.00 67.56 90 ARG A CA 1
ATOM 690 C C . ARG A 1 90 ? 22.319 -10.500 -20.738 1.00 67.56 90 ARG A C 1
ATOM 692 O O . ARG A 1 90 ? 22.147 -9.563 -19.952 1.00 67.56 90 ARG A O 1
ATOM 699 N N . ARG A 1 91 ? 22.511 -10.306 -22.046 1.00 72.19 91 ARG A N 1
ATOM 700 C CA . ARG A 1 91 ? 22.377 -8.971 -22.657 1.00 72.19 91 ARG A CA 1
ATOM 701 C C . ARG A 1 91 ? 20.901 -8.561 -22.685 1.00 72.19 91 ARG A C 1
ATOM 703 O O . ARG A 1 91 ? 20.021 -9.411 -22.741 1.00 72.19 91 ARG A O 1
ATOM 710 N N . LEU A 1 92 ? 20.618 -7.254 -22.697 1.00 75.00 92 LEU A N 1
ATOM 711 C CA . LEU A 1 92 ? 19.247 -6.718 -22.627 1.00 75.00 92 LEU A CA 1
ATOM 712 C C . LEU A 1 92 ? 18.291 -7.354 -23.654 1.00 75.00 92 LEU A C 1
ATOM 714 O O . LEU A 1 92 ? 17.192 -7.760 -23.289 1.00 75.00 92 LEU A O 1
ATOM 718 N N . LYS A 1 93 ? 18.720 -7.449 -24.920 1.00 78.56 93 LYS A N 1
ATOM 719 C CA . LYS A 1 93 ? 17.910 -8.006 -26.013 1.00 78.56 93 LYS A CA 1
ATOM 720 C C . LYS A 1 93 ? 17.619 -9.495 -25.814 1.00 78.56 93 LYS A C 1
ATOM 722 O O . LYS A 1 93 ? 16.473 -9.903 -25.897 1.00 78.56 93 LYS A O 1
ATOM 727 N N . GLU A 1 94 ? 18.642 -10.271 -25.477 1.00 76.81 94 GLU A N 1
ATOM 728 C CA . GLU A 1 94 ? 18.532 -11.707 -25.201 1.00 76.81 94 GLU A CA 1
ATOM 729 C C . GLU A 1 94 ? 17.641 -11.986 -23.979 1.00 76.81 94 GLU A C 1
ATOM 731 O O . GLU A 1 94 ? 16.799 -12.884 -23.993 1.00 76.81 94 GLU A O 1
ATOM 736 N N . GLY A 1 95 ? 17.773 -11.173 -22.925 1.00 77.19 95 GLY A N 1
ATOM 737 C CA . GLY A 1 95 ? 16.884 -11.221 -21.767 1.00 77.19 95 GLY A CA 1
ATOM 738 C C . GLY A 1 95 ? 15.430 -10.935 -22.151 1.00 77.19 95 GLY A C 1
ATOM 739 O O . GLY A 1 95 ? 14.533 -11.658 -21.728 1.00 77.19 95 GLY A O 1
ATOM 740 N N . TYR A 1 96 ? 15.193 -9.925 -22.992 1.00 77.31 96 TYR A N 1
ATOM 741 C CA . TYR A 1 96 ? 13.859 -9.604 -23.499 1.00 77.31 96 TYR A CA 1
ATOM 742 C C . TYR A 1 96 ? 13.274 -10.721 -24.381 1.00 77.31 96 TYR A C 1
ATOM 744 O O . TYR A 1 96 ? 12.145 -11.142 -24.148 1.00 77.31 96 TYR A O 1
ATOM 752 N N . GLU A 1 97 ? 14.039 -11.248 -25.340 1.00 82.56 97 GLU A N 1
ATOM 753 C CA . GLU A 1 97 ? 13.620 -12.347 -26.225 1.00 82.56 97 GLU A CA 1
ATOM 754 C C . GLU A 1 97 ? 13.262 -13.610 -25.431 1.00 82.56 97 GLU A C 1
ATOM 756 O O . GLU A 1 97 ? 12.281 -14.285 -25.743 1.00 82.56 97 GLU A O 1
ATOM 761 N N . ASN A 1 98 ? 13.989 -13.898 -24.349 1.00 79.69 98 ASN A N 1
ATOM 762 C CA . ASN A 1 98 ? 13.640 -14.995 -23.454 1.00 79.69 98 ASN A CA 1
ATOM 763 C C . ASN A 1 98 ? 12.307 -14.761 -22.724 1.00 79.69 98 ASN A C 1
ATOM 765 O O . ASN A 1 98 ? 11.481 -15.669 -22.670 1.00 79.69 98 ASN A O 1
ATOM 769 N N . LEU A 1 99 ? 12.064 -13.550 -22.209 1.00 78.06 99 LEU A N 1
ATOM 770 C CA . LEU A 1 99 ? 10.787 -13.211 -21.569 1.00 78.06 99 LEU A CA 1
ATOM 771 C C . LEU A 1 99 ? 9.611 -13.319 -22.553 1.00 78.06 99 LEU A C 1
ATOM 773 O O . LEU A 1 99 ? 8.523 -13.744 -22.157 1.00 78.06 99 LEU A O 1
ATOM 777 N N . VAL A 1 100 ? 9.833 -12.967 -23.825 1.00 81.06 100 VAL A N 1
ATOM 778 C CA . VAL A 1 100 ? 8.855 -13.153 -24.908 1.00 81.06 100 VAL A CA 1
ATOM 779 C C . VAL A 1 100 ? 8.604 -14.642 -25.148 1.00 81.06 100 VAL A C 1
ATOM 781 O O . VAL A 1 100 ? 7.450 -15.060 -25.195 1.00 81.06 100 VAL A O 1
ATOM 784 N N . ALA A 1 101 ? 9.660 -15.457 -25.240 1.00 82.75 101 ALA A N 1
ATOM 785 C CA . ALA A 1 101 ? 9.551 -16.899 -25.469 1.00 82.75 101 ALA A CA 1
ATOM 786 C C . ALA A 1 101 ? 8.812 -17.636 -24.336 1.00 82.75 101 ALA A C 1
ATOM 788 O O . ALA A 1 101 ? 8.077 -18.585 -24.597 1.00 82.75 101 ALA A O 1
ATOM 789 N N . VAL A 1 102 ? 8.966 -17.180 -23.088 1.00 81.12 102 VAL A N 1
ATOM 790 C CA . VAL A 1 102 ? 8.252 -17.715 -21.911 1.00 81.12 102 VAL A CA 1
ATOM 791 C C . VAL A 1 102 ? 6.814 -17.170 -21.807 1.00 81.12 102 VAL A C 1
ATOM 793 O O . VAL A 1 102 ? 6.033 -17.622 -20.973 1.00 81.12 102 VAL A O 1
ATOM 796 N N . GLY A 1 103 ? 6.419 -16.227 -22.669 1.00 77.94 103 GLY A N 1
ATOM 797 C CA . GLY A 1 103 ? 5.047 -15.721 -22.739 1.00 77.94 103 GLY A CA 1
ATOM 798 C C . GLY A 1 103 ? 4.675 -14.757 -21.611 1.00 77.94 103 GLY A C 1
ATOM 799 O O . GLY A 1 103 ? 3.507 -14.674 -21.231 1.00 77.94 103 GLY A O 1
ATOM 800 N N . ILE A 1 104 ? 5.644 -14.021 -21.057 1.00 76.50 104 ILE A N 1
ATOM 801 C CA . ILE A 1 104 ? 5.383 -13.056 -19.982 1.00 76.50 104 ILE A CA 1
ATOM 802 C C . ILE A 1 104 ? 4.505 -11.909 -20.501 1.00 76.50 104 ILE A C 1
ATOM 804 O O . ILE A 1 104 ? 4.900 -11.178 -21.405 1.00 76.50 104 ILE A O 1
ATOM 808 N N . GLU A 1 105 ? 3.342 -11.695 -19.880 1.00 76.25 105 GLU A N 1
ATOM 809 C CA . GLU A 1 105 ? 2.317 -10.743 -20.343 1.00 76.25 105 GLU A CA 1
ATOM 810 C C . GLU A 1 105 ? 2.845 -9.312 -20.544 1.00 76.25 105 GLU A C 1
ATOM 812 O O . GLU A 1 105 ? 2.493 -8.640 -21.511 1.00 76.25 105 GLU A O 1
ATOM 817 N N . SER A 1 106 ? 3.747 -8.850 -19.671 1.00 69.75 106 SER A N 1
ATOM 818 C CA . SER A 1 106 ? 4.326 -7.503 -19.767 1.00 69.75 106 SER A CA 1
ATOM 819 C C . SER A 1 106 ? 5.158 -7.287 -21.037 1.00 69.75 106 SER A C 1
ATOM 821 O O . SER A 1 106 ? 5.345 -6.142 -21.453 1.00 69.75 106 SER A O 1
ATOM 823 N N . THR A 1 107 ? 5.609 -8.357 -21.702 1.00 74.69 107 THR A N 1
ATOM 824 C CA . THR A 1 107 ? 6.337 -8.253 -22.974 1.00 74.69 107 THR A CA 1
ATOM 825 C C . THR A 1 107 ? 5.456 -7.780 -24.128 1.00 74.69 107 THR A C 1
ATOM 827 O O . THR A 1 107 ? 5.949 -7.090 -25.013 1.00 74.69 107 THR A O 1
ATOM 830 N N . LYS A 1 108 ? 4.140 -8.029 -24.073 1.00 80.12 108 LYS A N 1
ATOM 831 C CA . LYS A 1 108 ? 3.186 -7.597 -25.111 1.00 80.12 108 LYS A CA 1
ATOM 832 C C . LYS A 1 108 ? 3.021 -6.078 -25.189 1.00 80.12 108 LYS A C 1
ATOM 834 O O . LYS A 1 108 ? 2.673 -5.550 -26.238 1.00 80.12 108 LYS A O 1
ATOM 839 N N . ALA A 1 109 ? 3.262 -5.382 -24.078 1.00 77.81 109 ALA A N 1
ATOM 840 C CA . ALA A 1 109 ? 3.145 -3.927 -23.962 1.00 77.81 109 ALA A CA 1
ATOM 841 C C . ALA A 1 109 ? 4.512 -3.218 -23.897 1.00 77.81 109 ALA A C 1
ATOM 843 O O . ALA A 1 109 ? 4.589 -2.041 -23.534 1.00 77.81 109 ALA A O 1
ATOM 844 N N . THR A 1 110 ? 5.596 -3.932 -24.210 1.00 79.25 110 THR A N 1
ATOM 845 C CA . THR A 1 110 ? 6.962 -3.399 -24.211 1.00 79.25 110 THR A CA 1
ATOM 846 C C . THR A 1 110 ? 7.614 -3.644 -25.571 1.00 79.25 110 THR A C 1
ATOM 848 O O . THR A 1 110 ? 7.393 -4.664 -26.210 1.00 79.25 110 THR A O 1
ATOM 851 N N . PHE A 1 111 ? 8.433 -2.701 -26.018 1.00 84.50 111 PHE A N 1
ATOM 852 C CA . PHE A 1 111 ? 9.184 -2.745 -27.264 1.00 84.50 111 PHE A CA 1
ATOM 853 C C . PHE A 1 111 ? 10.676 -2.674 -26.948 1.00 84.50 111 PHE A C 1
ATOM 855 O O . PHE A 1 111 ? 11.124 -1.727 -26.300 1.00 84.50 111 PHE A O 1
ATOM 862 N N . CYS A 1 112 ? 11.450 -3.653 -27.416 1.00 85.06 112 CYS A N 1
ATOM 863 C CA . CYS A 1 112 ? 12.906 -3.603 -27.360 1.00 85.06 112 CYS A CA 1
ATOM 864 C C . CYS A 1 112 ? 13.459 -3.052 -28.673 1.00 85.06 112 CYS A C 1
ATOM 866 O O . CYS A 1 112 ? 13.333 -3.684 -29.722 1.00 85.06 112 CYS A O 1
ATOM 868 N N . ALA A 1 113 ? 14.074 -1.870 -28.614 1.00 85.75 113 ALA A N 1
ATOM 869 C CA . ALA A 1 113 ? 14.680 -1.272 -29.791 1.00 85.75 113 ALA A CA 1
ATOM 870 C C . ALA A 1 113 ? 15.933 -2.055 -30.220 1.00 85.75 113 ALA A C 1
ATOM 872 O O . ALA A 1 113 ? 16.737 -2.440 -29.362 1.00 85.75 113 ALA A O 1
ATOM 873 N N . PRO A 1 114 ? 16.170 -2.225 -31.533 1.00 86.81 114 PRO A N 1
ATOM 874 C CA . PRO A 1 114 ? 17.472 -2.653 -32.032 1.00 86.81 114 PRO A CA 1
ATOM 875 C C . PRO A 1 114 ? 18.581 -1.714 -31.536 1.00 86.81 114 PRO A C 1
ATOM 877 O O . PRO A 1 114 ? 18.394 -0.498 -31.521 1.00 86.81 114 PRO A O 1
ATOM 880 N N . GLU A 1 115 ? 19.748 -2.263 -31.177 1.00 84.06 115 GLU A N 1
ATOM 881 C CA . GLU A 1 115 ? 20.874 -1.504 -30.599 1.00 84.06 115 GLU A CA 1
ATOM 882 C C . GLU A 1 115 ? 21.256 -0.279 -31.450 1.00 84.06 115 GLU A C 1
ATOM 884 O O . GLU A 1 115 ? 21.434 0.809 -30.912 1.00 84.06 115 GLU A O 1
ATOM 889 N N . GLN A 1 116 ? 21.268 -0.422 -32.780 1.00 89.31 116 GLN A N 1
ATOM 890 C CA . GLN A 1 116 ? 21.580 0.660 -33.727 1.00 89.31 116 GLN A CA 1
ATOM 891 C C . GLN A 1 116 ? 20.633 1.874 -33.644 1.00 89.31 116 GLN A C 1
ATOM 893 O O . GLN A 1 116 ? 21.011 2.972 -34.037 1.00 89.31 116 GLN A O 1
ATOM 898 N N . HIS A 1 117 ? 19.411 1.689 -33.137 1.00 89.75 117 HIS A N 1
ATOM 899 C CA . HIS A 1 117 ? 18.418 2.753 -32.967 1.00 89.75 117 HIS A CA 1
ATOM 900 C C . HIS A 1 117 ? 18.260 3.185 -31.506 1.00 89.75 117 HIS A C 1
ATOM 902 O O . HIS A 1 117 ? 17.459 4.075 -31.225 1.00 89.75 117 HIS A O 1
ATOM 908 N N . ALA A 1 118 ? 19.000 2.579 -30.570 1.00 87.25 118 ALA A N 1
ATOM 909 C CA . ALA A 1 118 ? 18.845 2.853 -29.147 1.00 87.25 118 ALA A CA 1
ATOM 910 C C . ALA A 1 118 ? 19.128 4.325 -28.823 1.00 87.25 118 ALA A C 1
ATOM 912 O O . ALA A 1 118 ? 18.302 4.955 -28.173 1.00 87.25 118 ALA A O 1
ATOM 913 N N . GLU A 1 119 ? 20.225 4.892 -29.337 1.00 90.69 119 GLU A N 1
ATOM 914 C CA . GLU A 1 119 ? 20.561 6.308 -29.117 1.00 90.69 119 GLU A CA 1
ATOM 915 C C . GLU A 1 119 ? 19.499 7.252 -29.687 1.00 90.69 119 GLU A C 1
ATOM 917 O O . GLU A 1 119 ? 19.071 8.188 -29.013 1.00 90.69 119 GLU A O 1
ATOM 922 N N . GLN A 1 120 ? 19.046 6.978 -30.914 1.00 91.75 120 GLN A N 1
ATOM 923 C CA . GLN A 1 120 ? 18.056 7.797 -31.612 1.00 91.75 120 GLN A CA 1
ATOM 924 C C . GLN A 1 120 ? 16.706 7.791 -30.889 1.00 91.75 120 GLN A C 1
ATOM 926 O O . GLN A 1 120 ? 16.084 8.839 -30.738 1.00 91.75 120 GLN A O 1
ATOM 931 N N . LEU A 1 121 ? 16.244 6.618 -30.452 1.00 88.44 121 LEU A N 1
ATOM 932 C CA . LEU A 1 121 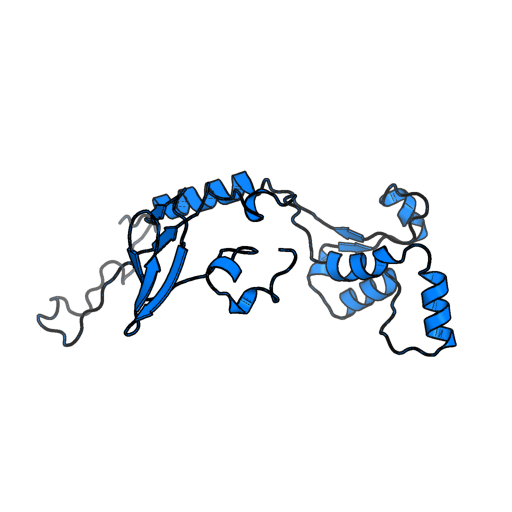? 14.927 6.460 -29.837 1.00 88.44 121 LEU A CA 1
ATOM 933 C C . LEU A 1 121 ? 14.918 6.851 -28.356 1.00 88.44 121 LEU A C 1
ATOM 935 O O . LEU A 1 121 ? 13.895 7.323 -27.863 1.00 88.44 121 LEU A O 1
ATOM 939 N N . SER A 1 122 ? 16.029 6.669 -27.637 1.00 87.44 122 SER A N 1
ATOM 940 C CA . SER A 1 122 ? 16.126 7.043 -26.222 1.00 87.44 122 SER A CA 1
ATOM 941 C C . SER A 1 122 ? 16.561 8.492 -26.002 1.00 87.44 122 SER A C 1
ATOM 943 O O . SER A 1 122 ? 16.380 9.006 -24.900 1.00 87.44 122 SER A O 1
ATOM 945 N N . GLY A 1 123 ? 17.192 9.127 -26.995 1.00 88.12 123 GLY A N 1
ATOM 946 C CA . GLY A 1 123 ? 17.809 10.449 -26.858 1.00 88.12 123 GLY A CA 1
ATOM 947 C C . GLY A 1 123 ? 19.068 10.463 -25.980 1.00 88.12 123 GLY A C 1
ATOM 948 O O . GLY A 1 123 ? 19.487 11.527 -25.530 1.00 88.12 123 GLY A O 1
ATOM 949 N N . ILE A 1 124 ? 19.669 9.297 -25.706 1.00 86.75 124 ILE A N 1
ATOM 950 C CA . ILE A 1 124 ? 20.853 9.161 -24.843 1.00 86.75 124 ILE A CA 1
ATOM 951 C C . ILE A 1 124 ? 22.043 8.756 -25.710 1.00 86.75 124 ILE A C 1
ATOM 953 O O . ILE A 1 124 ? 22.073 7.659 -26.266 1.00 86.75 124 ILE A O 1
ATOM 957 N N . LYS A 1 125 ? 23.050 9.628 -25.787 1.00 85.62 125 LYS A N 1
ATOM 958 C CA . LYS A 1 125 ? 24.308 9.343 -26.488 1.00 85.62 125 LYS A CA 1
ATOM 959 C C . LYS A 1 125 ? 25.015 8.147 -25.845 1.00 85.62 125 LYS A C 1
ATOM 961 O O . LYS A 1 125 ? 25.166 8.099 -24.625 1.00 85.62 125 LYS A O 1
ATOM 966 N N . GLY A 1 126 ? 25.475 7.201 -26.656 1.00 81.25 126 GLY A N 1
ATOM 967 C CA . GLY A 1 126 ? 26.125 5.973 -26.194 1.00 81.25 126 GLY A CA 1
ATOM 968 C C . GLY A 1 126 ? 25.177 4.857 -25.739 1.00 81.25 126 GLY A C 1
ATOM 969 O O . GLY A 1 126 ? 25.662 3.828 -25.262 1.00 81.25 126 GLY A O 1
ATOM 970 N N . ALA A 1 127 ? 23.853 5.022 -25.844 1.00 80.88 127 ALA A N 1
ATOM 971 C CA . ALA A 1 127 ? 22.896 3.988 -25.455 1.00 80.88 127 ALA A CA 1
ATOM 972 C C . ALA A 1 127 ? 23.108 2.680 -26.239 1.00 80.88 127 ALA A C 1
ATOM 974 O O . ALA A 1 127 ? 23.099 2.657 -27.466 1.00 80.88 127 ALA A O 1
ATOM 975 N N . LYS A 1 128 ? 23.258 1.567 -25.507 1.00 79.81 128 LYS A N 1
ATOM 976 C CA . LYS A 1 128 ? 23.456 0.209 -26.060 1.00 79.81 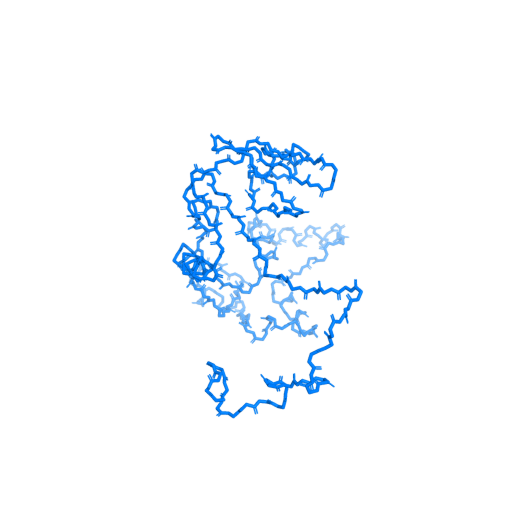128 LYS A CA 1
ATOM 977 C C . LYS A 1 128 ? 22.189 -0.649 -26.073 1.00 79.81 128 LYS A C 1
ATOM 979 O O . LYS A 1 128 ? 22.229 -1.831 -26.400 1.00 79.81 128 LYS A O 1
ATOM 984 N N . GLY A 1 129 ? 21.060 -0.072 -25.676 1.00 80.19 129 GLY A N 1
ATOM 985 C CA . GLY A 1 129 ? 19.776 -0.752 -25.629 1.00 80.19 129 GLY A CA 1
ATOM 986 C C . GLY A 1 129 ? 18.691 0.140 -25.043 1.00 80.19 129 GLY A C 1
ATOM 987 O O . GLY A 1 129 ? 18.969 1.024 -24.235 1.00 80.19 129 GLY A O 1
ATOM 988 N N . MET A 1 130 ? 17.451 -0.100 -25.460 1.00 81.06 130 MET A N 1
ATOM 989 C CA . MET A 1 130 ? 16.284 0.651 -25.013 1.00 81.06 130 MET A CA 1
ATOM 990 C C . MET A 1 130 ? 15.082 -0.289 -24.935 1.00 81.06 130 MET A C 1
ATOM 992 O O . MET A 1 130 ? 14.820 -1.050 -25.868 1.00 81.06 130 MET A O 1
ATOM 996 N N . LEU A 1 131 ? 14.345 -0.210 -23.827 1.00 84.00 131 LEU A N 1
ATOM 997 C CA . LEU A 1 131 ? 12.993 -0.745 -23.723 1.00 84.00 131 LEU A CA 1
ATOM 998 C C . LEU A 1 131 ? 12.020 0.428 -23.637 1.00 84.00 131 LEU A C 1
ATOM 1000 O O . LEU A 1 131 ? 12.151 1.274 -22.753 1.00 84.00 131 LEU A O 1
ATOM 1004 N N . SER A 1 132 ? 11.050 0.456 -24.539 1.00 82.31 132 SER A N 1
ATOM 1005 C CA . SER A 1 132 ? 9.911 1.367 -24.497 1.00 82.31 132 SER A CA 1
ATOM 1006 C C . SER A 1 132 ? 8.675 0.610 -24.025 1.00 82.31 132 SER A C 1
ATOM 1008 O O . SER A 1 132 ? 8.550 -0.585 -24.274 1.00 82.31 132 SER A O 1
ATOM 1010 N N . TYR A 1 133 ? 7.774 1.268 -23.310 1.00 82.25 133 TYR A N 1
ATOM 1011 C CA . TYR A 1 133 ? 6.524 0.682 -22.832 1.00 82.25 133 TYR A CA 1
ATOM 1012 C C . TYR A 1 133 ? 5.515 1.776 -22.537 1.00 82.25 133 TYR A C 1
ATOM 1014 O O . TYR A 1 133 ? 5.883 2.922 -22.266 1.00 82.25 133 TYR A O 1
ATOM 1022 N N . THR A 1 134 ? 4.234 1.419 -22.540 1.00 81.44 134 THR A N 1
ATOM 1023 C CA . THR A 1 134 ? 3.197 2.331 -22.064 1.00 81.44 134 THR A CA 1
ATOM 1024 C C . THR A 1 134 ? 3.392 2.568 -20.569 1.00 81.44 134 THR A C 1
ATOM 1026 O O . THR A 1 134 ? 3.303 1.648 -19.756 1.00 81.44 134 THR A O 1
ATOM 1029 N N . ALA A 1 135 ? 3.674 3.816 -20.208 1.00 81.56 135 ALA A N 1
ATOM 1030 C CA . ALA A 1 135 ? 3.759 4.268 -18.830 1.00 81.56 135 ALA A CA 1
ATOM 1031 C C . ALA A 1 135 ? 2.636 5.268 -18.548 1.00 81.56 135 ALA A C 1
ATOM 1033 O O . ALA A 1 135 ? 2.221 6.030 -19.420 1.00 81.56 135 ALA A O 1
ATOM 1034 N N . GLY A 1 136 ? 2.154 5.264 -17.313 1.00 83.44 136 GLY A N 1
ATOM 1035 C CA . GLY A 1 136 ? 1.251 6.268 -16.780 1.00 83.44 136 GLY A CA 1
ATOM 1036 C C . GLY A 1 136 ? 1.949 7.116 -15.726 1.00 83.44 136 GLY A C 1
ATOM 1037 O O . GLY A 1 136 ? 2.951 6.723 -15.127 1.00 83.44 136 GLY A O 1
ATOM 1038 N N . HIS A 1 137 ? 1.374 8.278 -15.461 1.00 89.31 137 HIS A N 1
ATOM 1039 C CA . HIS A 1 137 ? 1.741 9.095 -14.320 1.00 89.31 137 HIS A CA 1
ATOM 1040 C C . HIS A 1 137 ? 0.473 9.480 -13.569 1.00 89.31 137 HIS A C 1
ATOM 1042 O O . HIS A 1 137 ? -0.491 9.972 -14.158 1.00 89.31 137 HIS A O 1
ATOM 1048 N N . VAL A 1 138 ? 0.482 9.276 -12.259 1.00 86.44 138 VAL A N 1
ATOM 1049 C CA . VAL A 1 138 ? -0.572 9.744 -11.361 1.00 86.44 138 VAL A CA 1
ATOM 1050 C C . VAL A 1 138 ? -0.002 10.781 -10.417 1.00 86.44 138 VAL A C 1
ATOM 1052 O O . VAL A 1 138 ? 1.171 10.742 -10.082 1.00 86.44 138 VAL A O 1
ATOM 1055 N N . ARG A 1 139 ? -0.845 11.698 -9.939 1.00 84.88 139 ARG A N 1
ATOM 1056 C CA . ARG A 1 139 ? -0.522 12.495 -8.750 1.00 84.88 139 ARG A CA 1
ATOM 1057 C C . ARG A 1 139 ? -0.950 11.674 -7.535 1.00 84.88 139 ARG A C 1
ATOM 1059 O O . ARG A 1 139 ? -2.153 11.673 -7.255 1.00 84.88 139 ARG A O 1
ATOM 1066 N N . PRO A 1 140 ? -0.036 10.982 -6.827 1.00 84.00 140 PRO A N 1
ATOM 1067 C CA . PRO A 1 140 ? -0.419 9.988 -5.823 1.00 84.00 140 PRO A CA 1
ATOM 1068 C C . PRO A 1 140 ? -1.265 10.607 -4.718 1.00 84.00 140 PRO A C 1
ATOM 1070 O O . PRO A 1 140 ? -2.310 10.078 -4.359 1.00 84.00 140 PRO A O 1
ATOM 1073 N N . TYR A 1 141 ? -0.873 11.805 -4.280 1.00 82.94 141 TYR A N 1
ATOM 1074 C CA . TYR A 1 141 ? -1.624 12.587 -3.310 1.00 82.94 141 TYR A CA 1
ATOM 1075 C C . TYR A 1 141 ? -3.092 12.786 -3.723 1.00 82.94 141 TYR A C 1
ATOM 1077 O O . TYR A 1 141 ? -3.991 12.487 -2.947 1.00 82.94 141 TYR A O 1
ATOM 1085 N N . LYS A 1 142 ? -3.363 13.212 -4.967 1.00 80.56 142 LYS A N 1
ATOM 1086 C CA . LYS A 1 142 ? 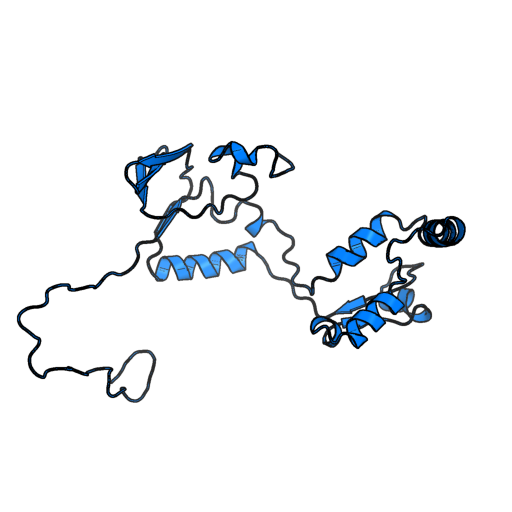-4.742 13.432 -5.440 1.00 80.56 142 LYS A CA 1
ATOM 1087 C C . LYS A 1 142 ? -5.536 12.135 -5.569 1.00 80.56 142 LYS A C 1
ATOM 1089 O O . LYS A 1 142 ? -6.701 12.110 -5.190 1.00 80.56 142 LYS A O 1
ATOM 1094 N N . LEU A 1 143 ? -4.911 11.087 -6.108 1.00 83.56 143 LEU A N 1
ATOM 1095 C CA . LEU A 1 143 ? -5.551 9.782 -6.276 1.00 83.56 143 LEU A CA 1
ATOM 1096 C C . LEU A 1 143 ? -6.024 9.242 -4.928 1.00 83.56 143 LEU A C 1
ATOM 1098 O O . LEU A 1 143 ? -7.181 8.870 -4.768 1.00 83.56 143 LEU A O 1
ATOM 1102 N N . ILE A 1 144 ? -5.129 9.238 -3.948 1.00 84.44 144 ILE A N 1
ATOM 1103 C CA . ILE A 1 144 ? -5.417 8.625 -2.663 1.00 84.44 144 ILE A CA 1
ATOM 1104 C C . ILE A 1 144 ? -6.367 9.495 -1.826 1.00 84.44 144 ILE A C 1
ATOM 1106 O O . ILE A 1 144 ? -7.243 8.954 -1.156 1.00 84.44 144 ILE A O 1
ATOM 1110 N N . HIS A 1 145 ? -6.284 10.828 -1.928 1.00 85.12 145 HIS A N 1
ATOM 1111 C CA . HIS A 1 145 ? -7.299 11.713 -1.344 1.00 85.12 145 HIS A CA 1
ATOM 1112 C C . HIS A 1 145 ? -8.712 11.374 -1.829 1.00 85.12 145 HIS A C 1
ATOM 1114 O O . HIS A 1 145 ? -9.636 11.346 -1.020 1.00 85.12 145 HIS A O 1
ATOM 1120 N N . HIS A 1 146 ? -8.875 11.097 -3.125 1.00 83.56 146 HIS A N 1
ATOM 1121 C CA . HIS A 1 146 ? -10.168 10.716 -3.684 1.00 83.56 146 HIS A CA 1
ATOM 1122 C C . HIS A 1 146 ? -10.652 9.369 -3.128 1.00 83.56 146 HIS A C 1
ATOM 1124 O O . HIS A 1 146 ? -11.739 9.305 -2.562 1.00 83.56 146 HIS A O 1
ATOM 1130 N N . LEU A 1 147 ? -9.808 8.330 -3.173 1.00 85.50 147 LEU A N 1
ATOM 1131 C CA . LEU A 1 147 ? -10.158 7.004 -2.642 1.00 85.50 147 LEU A CA 1
ATOM 1132 C C . LEU A 1 147 ? -10.543 7.043 -1.157 1.00 85.50 147 LEU A C 1
ATOM 1134 O O . LEU A 1 147 ? -11.426 6.312 -0.712 1.00 85.50 147 LEU A O 1
ATOM 1138 N N . PHE A 1 148 ? -9.886 7.895 -0.374 1.00 85.81 148 PHE A N 1
ATOM 1139 C CA . PHE A 1 148 ? -10.179 8.005 1.048 1.00 85.81 148 PHE A CA 1
ATOM 1140 C C . PHE A 1 148 ? -11.433 8.811 1.349 1.00 85.81 148 PHE A C 1
ATOM 1142 O O . PHE A 1 148 ? -12.152 8.471 2.284 1.00 85.81 148 PHE A O 1
ATOM 1149 N N . ALA A 1 149 ? -11.718 9.846 0.556 1.00 86.94 149 ALA A N 1
ATOM 1150 C CA . ALA A 1 149 ? -12.991 10.551 0.640 1.00 86.94 149 ALA A CA 1
ATOM 1151 C C . ALA A 1 149 ? -14.158 9.579 0.399 1.00 86.94 149 ALA A C 1
ATOM 1153 O O . ALA A 1 149 ? -15.113 9.569 1.176 1.00 86.94 149 ALA A O 1
ATOM 1154 N N . ASP A 1 150 ? -14.029 8.691 -0.591 1.00 86.00 150 ASP A N 1
ATOM 1155 C CA . ASP A 1 150 ? -15.024 7.651 -0.870 1.00 86.00 150 ASP A CA 1
ATOM 1156 C C . ASP A 1 150 ? -15.136 6.625 0.268 1.00 86.00 150 ASP A C 1
ATOM 1158 O O . ASP A 1 150 ? -16.234 6.163 0.588 1.00 86.00 150 ASP A O 1
ATOM 1162 N N . ALA A 1 151 ? -14.019 6.260 0.903 1.00 86.44 151 ALA A N 1
ATOM 1163 C CA . ALA A 1 151 ? -14.019 5.357 2.053 1.00 86.44 151 ALA A CA 1
ATOM 1164 C C . ALA A 1 151 ? -14.722 5.983 3.272 1.00 86.44 151 ALA A C 1
ATOM 1166 O O . ALA A 1 151 ? -15.544 5.331 3.922 1.00 86.44 151 ALA A O 1
ATOM 1167 N N . ILE A 1 152 ? -14.454 7.263 3.550 1.00 89.19 152 ILE A N 1
ATOM 1168 C CA . ILE A 1 152 ? -15.132 8.027 4.606 1.00 89.19 152 ILE A CA 1
ATOM 1169 C C . ILE A 1 152 ? -16.633 8.118 4.310 1.00 89.19 152 ILE A C 1
ATOM 1171 O O . ILE A 1 152 ? -17.444 7.849 5.195 1.00 89.19 152 ILE A O 1
ATOM 1175 N N . ALA A 1 153 ? -17.019 8.400 3.060 1.00 88.19 153 ALA A N 1
ATOM 1176 C CA . ALA A 1 153 ? -18.422 8.432 2.642 1.00 88.19 153 ALA A CA 1
ATOM 1177 C C . ALA A 1 153 ? -19.142 7.080 2.837 1.00 88.19 153 ALA A C 1
ATOM 1179 O O . ALA A 1 153 ? -20.354 7.043 3.043 1.00 88.19 153 ALA A O 1
ATOM 1180 N N . GLN A 1 154 ? -18.404 5.966 2.830 1.00 88.94 154 GLN A N 1
ATOM 1181 C CA . GLN A 1 154 ? -18.929 4.622 3.105 1.00 88.94 154 GLN A CA 1
ATOM 1182 C C . GLN A 1 154 ? -18.975 4.260 4.603 1.00 88.94 154 GLN A C 1
ATOM 1184 O O . GLN A 1 154 ? -19.540 3.221 4.974 1.00 88.94 154 GLN A O 1
ATOM 1189 N N . GLY A 1 155 ? -18.452 5.127 5.475 1.00 87.12 155 GLY A N 1
ATOM 1190 C CA . GLY A 1 155 ? -18.499 4.984 6.930 1.00 87.12 155 GLY A CA 1
ATOM 1191 C C . GLY A 1 155 ? -17.180 4.572 7.585 1.00 87.12 155 GLY A C 1
ATOM 1192 O O . GLY A 1 155 ? -17.199 4.181 8.751 1.00 87.12 155 GLY A O 1
ATOM 1193 N N . VAL A 1 156 ? -16.048 4.643 6.875 1.00 92.88 156 VAL A N 1
ATOM 1194 C CA . VAL A 1 156 ? -14.726 4.537 7.514 1.00 92.88 156 VAL A CA 1
ATOM 1195 C C . VAL A 1 156 ? -14.496 5.761 8.397 1.00 92.88 156 VAL A C 1
ATOM 1197 O O . VAL A 1 156 ? -14.653 6.898 7.957 1.00 92.88 156 VAL A O 1
ATOM 1200 N N . ASN A 1 157 ? -14.087 5.532 9.642 1.00 95.06 157 ASN A N 1
ATOM 1201 C CA . ASN A 1 157 ? -13.698 6.595 10.555 1.00 95.06 157 ASN A CA 1
ATOM 1202 C C . ASN A 1 157 ? -12.194 6.855 10.417 1.00 95.06 157 ASN A C 1
ATOM 1204 O O . ASN A 1 157 ? -11.383 5.979 10.701 1.00 95.06 157 ASN A O 1
ATOM 1208 N N . ALA A 1 158 ? -11.814 8.051 9.983 1.00 91.75 158 ALA A N 1
ATOM 1209 C CA . ALA A 1 158 ? -10.420 8.456 9.879 1.00 91.75 158 ALA A CA 1
ATOM 1210 C C . ALA A 1 158 ? -10.095 9.534 10.916 1.00 91.75 158 ALA A C 1
ATOM 1212 O O . ALA A 1 158 ? -10.797 10.540 11.009 1.00 91.75 158 ALA A O 1
ATOM 1213 N N . GLN A 1 159 ? -9.018 9.340 11.674 1.00 94.00 159 GLN A N 1
ATOM 1214 C CA . GLN A 1 159 ? -8.582 10.253 12.730 1.00 94.00 159 GLN A CA 1
ATOM 1215 C C . GLN A 1 159 ? -7.142 10.687 12.465 1.00 94.00 159 GLN A C 1
ATOM 1217 O O . GLN A 1 159 ? -6.195 9.971 12.770 1.00 94.00 159 GLN A O 1
ATOM 1222 N N . THR A 1 160 ? -6.978 11.869 11.881 1.00 92.50 160 THR A N 1
ATOM 1223 C CA . THR A 1 160 ? -5.665 12.482 11.628 1.00 92.50 160 THR A CA 1
ATOM 1224 C C . THR A 1 160 ? -5.086 13.094 12.900 1.00 92.50 160 THR A C 1
ATOM 1226 O O . THR A 1 160 ? -5.821 13.328 13.862 1.00 92.50 160 THR A O 1
ATOM 1229 N N . ASN A 1 161 ? -3.790 13.405 12.901 1.00 93.25 161 ASN A N 1
ATOM 1230 C CA . ASN A 1 161 ? -3.063 13.946 14.056 1.00 93.25 161 ASN A CA 1
ATOM 1231 C C . ASN A 1 161 ? -3.272 13.107 15.332 1.00 93.25 161 ASN A C 1
ATOM 1233 O O . ASN A 1 161 ? -3.367 13.635 16.438 1.00 93.25 161 ASN A O 1
ATOM 1237 N N . THR A 1 162 ? -3.423 11.794 15.166 1.00 93.69 162 THR A N 1
ATOM 1238 C CA . THR A 1 162 ? -3.714 10.833 16.231 1.00 93.69 162 THR A CA 1
ATOM 1239 C C . THR A 1 162 ? -2.665 9.738 16.158 1.00 93.69 162 THR A C 1
ATOM 1241 O O . THR A 1 162 ? -2.847 8.719 15.497 1.00 93.69 162 THR A O 1
ATOM 1244 N N . SER A 1 163 ? -1.515 9.993 16.782 1.00 94.00 163 SER A N 1
ATOM 1245 C CA . SER A 1 163 ? -0.424 9.024 16.793 1.00 94.00 163 SER A CA 1
ATOM 1246 C C . SER A 1 163 ? -0.759 7.865 17.717 1.00 94.00 163 SER A C 1
ATOM 1248 O O . SER A 1 163 ? -1.046 8.077 18.893 1.00 94.00 163 SER A O 1
ATOM 1250 N N . SER A 1 164 ? -0.665 6.648 17.197 1.00 95.56 164 SER A N 1
ATOM 1251 C CA . SER A 1 164 ? -0.554 5.452 18.026 1.00 95.56 164 SER A CA 1
ATOM 1252 C C . SER A 1 164 ? 0.808 5.461 18.718 1.00 95.56 164 SER A C 1
ATOM 1254 O O . SER A 1 164 ? 1.822 5.709 18.062 1.00 95.56 164 SER A O 1
ATOM 1256 N N . THR A 1 165 ? 0.829 5.246 20.030 1.00 95.44 165 THR A N 1
ATOM 1257 C CA . THR A 1 165 ? 2.050 5.276 20.854 1.00 95.44 165 THR A CA 1
ATOM 1258 C C . THR A 1 165 ? 2.475 3.892 21.316 1.00 95.44 165 THR A C 1
ATOM 1260 O O . THR A 1 165 ? 3.663 3.658 21.508 1.00 95.44 165 THR A O 1
ATOM 1263 N N . SER A 1 166 ? 1.528 2.970 21.462 1.00 95.19 166 SER A N 1
ATOM 1264 C CA . SER A 1 166 ? 1.802 1.576 21.795 1.00 95.19 166 SER A CA 1
ATOM 1265 C C . SER A 1 166 ? 0.705 0.668 21.238 1.00 95.19 166 SER A C 1
ATOM 1267 O O . SER A 1 166 ? -0.393 1.121 20.891 1.00 95.19 166 SER A O 1
ATOM 1269 N N . ILE A 1 167 ? 1.019 -0.620 21.125 1.00 95.44 167 ILE A N 1
ATOM 1270 C CA . ILE A 1 167 ? 0.069 -1.673 20.782 1.00 95.44 167 ILE A CA 1
ATOM 1271 C C . ILE A 1 167 ? 0.291 -2.861 21.714 1.00 95.44 167 ILE A C 1
ATOM 1273 O O . ILE A 1 167 ? 1.421 -3.291 21.937 1.00 95.44 167 ILE A O 1
ATOM 1277 N N . SER A 1 168 ? -0.792 -3.402 22.258 1.00 94.19 168 SER A N 1
ATOM 1278 C CA . SER A 1 168 ? -0.764 -4.602 23.091 1.00 94.19 168 SER A CA 1
ATOM 1279 C C . SER A 1 168 ? -1.971 -5.493 22.802 1.00 94.19 168 SER A C 1
ATOM 1281 O O . SER A 1 168 ? -2.938 -5.077 22.160 1.00 94.19 168 SER A O 1
ATOM 1283 N N . SER A 1 169 ? -1.912 -6.750 23.240 1.00 91.44 169 SER A N 1
ATOM 1284 C CA . SER A 1 169 ? -3.028 -7.689 23.127 1.00 91.44 169 SER A CA 1
ATOM 1285 C C . SER A 1 169 ? -3.431 -8.191 24.507 1.00 91.44 169 SER A C 1
ATOM 1287 O O . SER A 1 169 ? -2.585 -8.638 25.279 1.00 91.44 169 SER A O 1
ATOM 1289 N N . SER A 1 170 ? -4.729 -8.144 24.802 1.00 81.94 170 SER A N 1
ATOM 1290 C CA . SER A 1 170 ? -5.325 -8.665 26.030 1.00 81.94 170 SER A CA 1
ATOM 1291 C C . SER A 1 170 ? -6.578 -9.468 25.692 1.00 81.94 170 SER A C 1
ATOM 1293 O O . SER A 1 170 ? -7.463 -8.986 24.988 1.00 81.94 170 SER A O 1
ATOM 1295 N N . HIS A 1 171 ? -6.650 -10.722 26.153 1.00 78.25 171 HIS A N 1
ATOM 1296 C CA . HIS A 1 171 ? -7.826 -11.598 26.022 1.00 78.25 171 HIS A CA 1
ATOM 1297 C C . HIS A 1 171 ? -8.499 -11.592 24.628 1.00 78.25 171 HIS A C 1
ATOM 1299 O O . HIS A 1 171 ? -9.721 -11.523 24.523 1.00 78.25 171 HIS A O 1
ATOM 1305 N N . ARG A 1 172 ? -7.703 -11.702 23.548 1.00 83.94 172 ARG A N 1
ATOM 1306 C CA . ARG A 1 172 ? -8.141 -11.689 22.127 1.00 83.94 172 ARG A CA 1
ATOM 1307 C C . ARG A 1 172 ? -8.613 -10.335 21.580 1.00 83.94 172 ARG A C 1
ATOM 1309 O O . ARG A 1 172 ? -9.150 -10.286 20.477 1.00 83.94 172 ARG A O 1
ATOM 1316 N N . THR A 1 173 ? -8.378 -9.254 22.311 1.00 91.81 173 THR A N 1
ATOM 1317 C CA . THR A 1 173 ? -8.611 -7.880 21.862 1.00 91.81 173 THR A CA 1
ATOM 1318 C C . THR A 1 173 ? -7.275 -7.150 21.792 1.00 91.81 173 THR A C 1
ATOM 1320 O O . THR A 1 173 ? -6.428 -7.294 22.672 1.00 91.81 173 THR A O 1
ATOM 1323 N N . TRP A 1 174 ? -7.065 -6.378 20.738 1.00 95.31 174 TRP A N 1
ATOM 1324 C CA . TRP A 1 174 ? -5.945 -5.456 20.617 1.00 95.31 174 TRP A CA 1
ATOM 1325 C C . TRP A 1 174 ? -6.294 -4.131 21.272 1.00 95.31 174 TRP A C 1
ATOM 1327 O O . TRP A 1 174 ? -7.408 -3.634 21.097 1.00 95.31 174 TRP A O 1
ATOM 1337 N N . VAL A 1 175 ? -5.331 -3.563 21.985 1.00 95.94 175 VAL A N 1
ATOM 1338 C CA . VAL A 1 175 ? -5.415 -2.238 22.591 1.00 95.94 175 VAL A CA 1
ATOM 1339 C C . VAL A 1 175 ? -4.331 -1.372 21.968 1.00 95.94 175 VAL A C 1
ATOM 1341 O O . VAL A 1 175 ? -3.158 -1.747 21.960 1.00 95.94 175 VAL A O 1
ATOM 1344 N N . ILE A 1 176 ? -4.738 -0.239 21.404 1.00 95.94 176 ILE A N 1
ATOM 1345 C CA . ILE A 1 176 ? -3.847 0.757 20.816 1.00 95.94 176 ILE A CA 1
ATOM 1346 C C . ILE A 1 176 ? -3.975 2.021 21.647 1.00 95.94 176 ILE A C 1
ATOM 1348 O O . ILE A 1 176 ? -5.055 2.612 21.719 1.00 95.94 176 ILE A O 1
ATOM 1352 N N . GLU A 1 177 ? -2.874 2.448 22.250 1.00 96.88 177 GLU A N 1
ATOM 1353 C CA . GLU A 1 177 ? -2.842 3.697 23.000 1.00 96.88 177 GLU A CA 1
ATOM 1354 C C . GLU A 1 177 ? -2.597 4.869 22.055 1.00 96.88 177 GLU A C 1
ATOM 1356 O O . GLU A 1 177 ? -1.802 4.797 21.110 1.00 96.88 177 GLU A O 1
ATOM 1361 N N . THR A 1 178 ? -3.288 5.971 22.324 1.00 96.44 178 THR A N 1
ATOM 1362 C CA . THR A 1 178 ? -3.068 7.252 21.660 1.00 96.44 178 THR A CA 1
ATOM 1363 C C . THR A 1 178 ? -3.148 8.372 22.700 1.00 96.44 178 THR A C 1
ATOM 1365 O O . THR A 1 178 ? -3.823 8.210 23.720 1.00 96.44 178 THR A O 1
ATOM 1368 N N . PRO A 1 179 ? -2.591 9.568 22.432 1.00 95.12 179 PRO A N 1
ATOM 1369 C CA . PRO A 1 179 ? -2.786 10.736 23.297 1.00 95.12 179 PRO A CA 1
ATOM 1370 C C . PRO A 1 179 ? -4.254 11.153 23.480 1.00 95.12 179 PRO A C 1
ATOM 1372 O O . PRO A 1 179 ? -4.561 11.976 24.337 1.00 95.12 179 PRO A O 1
ATOM 1375 N N . ARG A 1 180 ? -5.166 10.625 22.652 1.00 94.38 180 ARG A N 1
ATOM 1376 C CA . ARG A 1 180 ? -6.605 10.913 22.680 1.00 94.38 180 ARG A CA 1
ATOM 1377 C C . ARG A 1 180 ? -7.424 9.802 23.350 1.00 94.38 180 ARG A C 1
ATOM 1379 O O . ARG A 1 180 ? -8.650 9.884 23.334 1.00 94.38 180 ARG A O 1
ATOM 1386 N N . GLY A 1 181 ? -6.767 8.791 23.918 1.00 94.56 181 GLY A N 1
ATOM 1387 C CA . GLY A 1 181 ? -7.392 7.638 24.565 1.00 94.56 181 GLY A CA 1
ATOM 1388 C C . GLY A 1 181 ? -7.052 6.308 23.893 1.00 94.56 181 GLY A C 1
ATOM 1389 O O . GLY A 1 181 ? -6.288 6.248 22.925 1.00 94.56 181 GLY A O 1
ATOM 1390 N N . GLU A 1 182 ? -7.637 5.241 24.429 1.00 95.50 182 GLU A N 1
ATOM 1391 C CA . GLU A 1 182 ? -7.421 3.863 23.988 1.00 95.50 182 GLU A CA 1
ATOM 1392 C C . GLU A 1 182 ? -8.405 3.446 22.892 1.00 95.50 182 GLU A C 1
ATOM 1394 O O . GLU A 1 182 ? -9.582 3.821 22.885 1.00 95.50 182 GLU A O 1
ATOM 1399 N N . ILE A 1 183 ? -7.916 2.634 21.959 1.00 95.31 183 ILE A N 1
ATOM 1400 C CA . ILE A 1 183 ? -8.711 2.016 20.901 1.00 95.31 183 ILE A CA 1
ATOM 1401 C C . ILE A 1 183 ? -8.676 0.505 21.108 1.00 95.31 183 ILE A C 1
ATOM 1403 O O . ILE A 1 183 ? -7.605 -0.096 21.110 1.00 95.31 183 ILE A O 1
ATOM 1407 N N . HIS A 1 184 ? -9.854 -0.111 21.201 1.00 94.81 184 HIS A N 1
ATOM 1408 C CA . HIS A 1 184 ? -10.003 -1.561 21.294 1.00 94.81 184 HIS A CA 1
ATOM 1409 C C . HIS A 1 184 ? -10.467 -2.133 19.955 1.00 94.81 184 HIS A C 1
ATOM 1411 O O . HIS A 1 184 ? -11.467 -1.676 19.392 1.00 94.81 184 HIS A O 1
ATOM 1417 N N . ALA A 1 185 ? -9.768 -3.146 19.448 1.00 93.69 185 ALA A N 1
ATOM 1418 C CA . ALA A 1 185 ? -10.103 -3.780 18.178 1.00 93.69 185 ALA A CA 1
ATOM 1419 C C . ALA A 1 185 ? -9.867 -5.292 18.209 1.00 93.69 185 ALA A C 1
ATOM 1421 O O . ALA A 1 185 ? -8.883 -5.774 18.754 1.00 93.69 185 ALA A O 1
ATOM 1422 N N . ASN A 1 186 ? -10.731 -6.064 17.551 1.00 92.25 186 ASN A N 1
ATOM 1423 C CA . ASN A 1 186 ? -10.517 -7.511 17.402 1.00 92.25 186 ASN A CA 1
ATOM 1424 C C . ASN A 1 186 ? -9.433 -7.830 16.357 1.00 92.25 186 ASN A C 1
ATOM 1426 O O . ASN A 1 186 ? -8.856 -8.914 16.365 1.00 92.25 186 ASN A O 1
ATOM 1430 N N . GLN A 1 187 ? -9.166 -6.896 15.440 1.00 91.69 187 GLN A N 1
ATOM 1431 C CA . GLN A 1 187 ? -8.179 -7.025 14.371 1.00 91.69 187 GLN A CA 1
ATOM 1432 C C . GLN A 1 187 ? -7.461 -5.692 14.171 1.00 91.69 187 GLN A C 1
ATOM 1434 O O . GLN A 1 187 ? -8.093 -4.638 14.222 1.00 91.69 187 GLN A O 1
ATOM 1439 N N . VAL A 1 188 ? -6.157 -5.754 13.901 1.00 93.38 188 VAL A N 1
ATOM 1440 C CA . VAL A 1 188 ? -5.318 -4.587 13.610 1.00 93.38 188 VAL A CA 1
ATOM 1441 C C . VAL A 1 188 ? -4.541 -4.842 12.327 1.00 93.38 188 VAL A C 1
ATOM 1443 O O . VAL A 1 188 ? -3.997 -5.926 12.131 1.00 93.38 188 VAL A O 1
ATOM 1446 N N . ILE A 1 189 ? -4.499 -3.838 11.450 1.00 94.44 189 ILE A N 1
ATOM 1447 C CA . ILE A 1 189 ? -3.689 -3.849 10.230 1.00 94.44 189 ILE A CA 1
ATOM 1448 C C . ILE A 1 189 ? -2.603 -2.788 10.381 1.00 94.44 189 ILE A C 1
ATOM 1450 O O . ILE A 1 189 ? -2.902 -1.602 10.510 1.00 94.44 189 ILE A O 1
ATOM 1454 N N . MET A 1 190 ? -1.343 -3.215 10.323 1.00 93.38 190 MET A N 1
ATOM 1455 C CA . MET A 1 190 ? -0.195 -2.312 10.350 1.00 93.38 190 MET A CA 1
ATOM 1456 C C . MET A 1 190 ? 0.084 -1.788 8.940 1.00 93.38 190 MET A C 1
ATOM 1458 O O . MET A 1 190 ? 0.595 -2.509 8.086 1.00 93.38 190 MET A O 1
ATOM 1462 N N . ALA A 1 191 ? -0.260 -0.524 8.693 1.00 92.62 191 ALA A N 1
ATOM 1463 C CA . ALA A 1 191 ? -0.043 0.167 7.417 1.00 92.62 191 ALA A CA 1
ATOM 1464 C C . ALA A 1 191 ? 0.902 1.380 7.562 1.00 92.62 191 ALA A C 1
ATOM 1466 O O . ALA A 1 191 ? 0.767 2.386 6.870 1.00 92.62 191 ALA A O 1
ATOM 1467 N N . THR A 1 192 ? 1.865 1.290 8.483 1.00 91.12 192 THR A N 1
ATOM 1468 C CA . THR A 1 192 ? 2.724 2.397 8.949 1.00 91.12 192 THR A CA 1
ATOM 1469 C C . THR A 1 192 ? 4.031 2.575 8.169 1.00 91.12 192 THR A C 1
ATOM 1471 O O . THR A 1 192 ? 4.772 3.527 8.415 1.00 91.12 192 THR A O 1
ATOM 1474 N N . ASN A 1 193 ? 4.317 1.700 7.196 1.00 90.06 193 ASN A N 1
ATOM 1475 C CA . ASN A 1 193 ? 5.530 1.742 6.367 1.00 90.06 193 ASN A CA 1
ATOM 1476 C C . ASN A 1 193 ? 6.818 1.781 7.231 1.00 90.06 193 ASN A C 1
ATOM 1478 O O . ASN A 1 193 ? 6.934 0.986 8.161 1.00 90.06 193 ASN A O 1
ATOM 1482 N N . ALA A 1 194 ? 7.758 2.699 6.969 1.00 88.38 194 ALA A N 1
ATOM 1483 C CA . ALA A 1 194 ? 9.021 2.838 7.701 1.00 88.38 194 ALA A CA 1
ATOM 1484 C C . ALA A 1 194 ? 8.851 3.029 9.220 1.00 88.38 194 ALA A C 1
ATOM 1486 O O . ALA A 1 194 ? 9.725 2.654 9.988 1.00 88.38 194 ALA A O 1
ATOM 1487 N N . TYR A 1 195 ? 7.701 3.539 9.671 1.00 89.88 195 TYR A N 1
ATOM 1488 C CA . TYR A 1 195 ? 7.437 3.786 11.091 1.00 89.88 195 TYR A CA 1
ATOM 1489 C C . TYR A 1 195 ? 6.963 2.545 11.855 1.00 89.88 195 TYR A C 1
ATOM 1491 O O . TYR A 1 195 ? 6.686 2.631 13.042 1.00 89.88 195 TYR A O 1
ATOM 1499 N N . THR A 1 196 ? 6.852 1.381 11.211 1.00 92.75 196 THR A N 1
ATOM 1500 C CA . THR A 1 196 ? 6.325 0.167 11.863 1.00 92.75 196 THR A CA 1
ATOM 1501 C C . THR A 1 196 ? 7.131 -0.230 13.102 1.00 92.75 196 THR A C 1
ATOM 1503 O O . THR A 1 196 ? 6.539 -0.633 14.101 1.00 92.75 196 THR A O 1
ATOM 1506 N N . ALA A 1 197 ? 8.451 -0.022 13.080 1.00 92.00 197 ALA A N 1
ATOM 1507 C CA . ALA A 1 197 ? 9.332 -0.315 14.207 1.00 92.00 197 ALA A CA 1
ATOM 1508 C C . ALA A 1 197 ? 9.010 0.487 15.483 1.00 92.00 197 ALA A C 1
ATOM 1510 O O . ALA A 1 197 ? 9.326 0.032 16.577 1.00 92.00 197 ALA A O 1
ATOM 1511 N N . SER A 1 198 ? 8.349 1.650 15.374 1.00 90.56 198 SER A N 1
ATOM 1512 C CA . SER A 1 198 ? 7.986 2.451 16.552 1.00 90.56 198 SER A CA 1
ATOM 1513 C C . SER A 1 198 ? 6.867 1.824 17.386 1.00 90.56 198 SER A C 1
ATOM 1515 O O . SER A 1 198 ? 6.720 2.166 18.553 1.00 90.56 198 SER A O 1
ATOM 1517 N N . LEU A 1 199 ? 6.054 0.952 16.782 1.00 92.56 199 LEU A N 1
ATOM 1518 C CA . LEU A 1 199 ? 4.980 0.218 17.459 1.00 92.56 199 LEU A CA 1
ATOM 1519 C C . LEU A 1 199 ? 5.343 -1.251 17.670 1.00 92.56 199 LEU A C 1
ATOM 1521 O O . LEU A 1 199 ? 4.903 -1.848 18.646 1.00 92.56 199 LEU A O 1
ATOM 1525 N N . LEU A 1 200 ? 6.134 -1.816 16.758 1.00 93.31 200 LEU A N 1
ATOM 1526 C CA . LEU A 1 200 ? 6.557 -3.212 16.750 1.00 93.31 200 LEU A CA 1
ATOM 1527 C C . LEU A 1 200 ? 8.094 -3.278 16.696 1.00 93.31 200 LEU A C 1
ATOM 1529 O O . LEU A 1 200 ? 8.667 -3.342 15.599 1.00 93.31 200 LEU A O 1
ATOM 1533 N N . PRO A 1 201 ? 8.781 -3.216 17.855 1.00 91.75 201 PRO A N 1
ATOM 1534 C CA . PRO A 1 201 ? 10.242 -3.129 17.938 1.00 91.75 201 PRO A CA 1
ATOM 1535 C C . PRO A 1 201 ? 10.996 -4.252 17.214 1.00 91.75 201 PRO A C 1
ATOM 1537 O O . PRO A 1 201 ? 12.136 -4.051 16.792 1.00 91.75 201 PRO A O 1
ATOM 1540 N N . G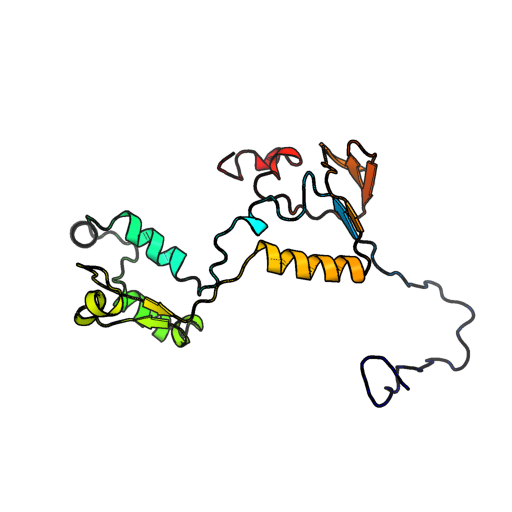LU A 1 202 ? 10.370 -5.410 16.999 1.00 92.50 202 GLU A N 1
ATOM 1541 C CA . GLU A 1 202 ? 10.918 -6.526 16.222 1.00 92.50 202 GLU A CA 1
ATOM 1542 C C . GLU A 1 202 ? 11.252 -6.166 14.758 1.00 92.50 202 GLU A C 1
ATOM 1544 O O . GLU A 1 202 ? 11.995 -6.895 14.093 1.00 92.50 202 GLU A O 1
ATOM 1549 N N . PHE A 1 203 ? 10.758 -5.025 14.258 1.00 90.94 203 PHE A N 1
ATOM 1550 C CA . PHE A 1 203 ? 11.053 -4.506 12.921 1.00 90.94 203 PHE A CA 1
ATOM 1551 C C . PHE A 1 203 ? 12.201 -3.486 12.857 1.00 90.94 203 PHE A C 1
ATOM 1553 O O . PHE A 1 203 ? 12.543 -3.072 11.747 1.00 90.94 203 PHE A O 1
ATOM 1560 N N . THR A 1 204 ? 12.819 -3.109 13.985 1.00 88.19 204 THR A N 1
ATOM 1561 C CA . THR A 1 204 ? 13.855 -2.048 14.062 1.00 88.19 204 THR A CA 1
ATOM 1562 C C . THR A 1 204 ? 14.995 -2.244 13.059 1.00 88.19 204 THR A C 1
ATOM 1564 O O . THR A 1 204 ? 15.365 -1.307 12.362 1.00 88.19 204 THR A O 1
ATOM 1567 N N . ASP A 1 205 ? 15.464 -3.481 12.881 1.00 87.69 205 ASP A N 1
ATOM 1568 C CA . ASP A 1 205 ? 16.550 -3.805 11.940 1.00 87.69 205 ASP A CA 1
ATOM 1569 C C . ASP A 1 205 ? 16.055 -4.502 10.663 1.00 87.69 205 ASP A C 1
ATOM 1571 O O . ASP A 1 205 ? 16.836 -5.060 9.887 1.00 87.69 205 ASP A O 1
ATOM 1575 N N . LYS A 1 206 ? 14.735 -4.545 10.456 1.00 86.50 206 LYS A N 1
ATOM 1576 C CA . LYS A 1 206 ? 14.105 -5.209 9.302 1.00 86.50 206 LYS A CA 1
ATOM 1577 C C . LYS A 1 206 ? 13.626 -4.220 8.250 1.00 86.50 206 LYS A C 1
ATOM 1579 O O . LYS A 1 206 ? 13.488 -4.600 7.088 1.00 86.50 206 LYS A O 1
ATOM 1584 N N . ILE A 1 207 ? 13.382 -2.972 8.641 1.00 84.38 207 ILE A N 1
ATOM 1585 C CA . ILE A 1 207 ? 12.917 -1.910 7.753 1.00 84.38 207 ILE A CA 1
ATOM 1586 C C . ILE A 1 207 ? 13.939 -0.773 7.804 1.00 84.38 207 ILE A C 1
ATOM 1588 O O . ILE A 1 207 ? 14.015 -0.041 8.781 1.00 84.38 207 ILE A O 1
ATOM 1592 N N . ILE A 1 208 ? 14.731 -0.652 6.738 1.00 78.31 208 ILE A N 1
ATOM 1593 C CA . ILE A 1 208 ? 15.791 0.352 6.568 1.00 78.31 208 ILE A CA 1
ATOM 1594 C C . ILE A 1 208 ? 15.527 1.192 5.307 1.00 78.31 208 ILE A C 1
ATOM 1596 O O . ILE A 1 208 ? 14.943 0.667 4.351 1.00 78.31 208 ILE A O 1
ATOM 1600 N N . PRO A 1 209 ? 15.988 2.455 5.227 1.00 56.72 209 PRO A N 1
ATOM 1601 C CA . PRO A 1 209 ? 16.713 3.232 6.243 1.00 56.72 209 PRO A CA 1
ATOM 1602 C C . PRO A 1 209 ? 15.788 3.768 7.352 1.00 56.72 209 PRO A C 1
ATOM 1604 O O . PRO A 1 209 ? 14.593 3.944 7.110 1.00 56.72 209 PRO A O 1
ATOM 1607 N N . TYR A 1 210 ? 16.351 4.005 8.543 1.00 52.84 210 TYR A N 1
ATOM 1608 C CA . TYR A 1 210 ? 15.656 4.594 9.697 1.00 52.84 210 TYR A CA 1
ATOM 1609 C C . TYR A 1 210 ? 15.504 6.117 9.576 1.00 52.84 210 TYR A C 1
ATOM 1611 O O . TYR A 1 210 ? 16.400 6.763 8.981 1.00 52.84 210 TYR A O 1
#

InterPro domains:
  IPR006076 FAD dependent oxidoreductase [PF01266] (31-203)
  IPR036188 FAD/NAD(P)-binding domain superfamily [G3DSA:3.50.50.60] (31-203)
  IPR036188 FAD/NAD(P)-binding domain superfamily [SSF51905] (31-209)

Radius of gyration: 27.31 Å; chains: 1; bounding box: 81×35×60 Å

Sequence (210 aa):
MPSLKRSTPNILDNHYSTEKLPTTADIVIIRKLSILVPESRQPYSGATGRNVGHLKSGSYAFIAKLAQKSANVAAVADFIRQEKIDCDFRRLKEGYENLVAVGIESTKATFCAPEQHAEQLSGIKGAKGMLSYTAGHVRPYKLIHHLFADAIAQGVNAQTNTSSTSISSSHRTWVIETPRGEIHANQVIMATNAYTASLLPEFTDKIIPY

Organism: NCBI:txid2604345

pLDDT: mean 79.88, std 13.8, range [39.94, 96.88]

Foldseek 3Di:
DDDPPDPDDDCPVPDDPDPDDDPDDPDDDDDDDAAEAEAQADPPPDPQQPDQQKADDPPCVVVVVVVVPVVCLVVVVVVCVVVVPDDPDDDPVRVLVVCVVVPPPQSVFKDKDQQVCQCVVVVDPPRRIDIDGDMDGDSSNVVVVVVVVVVVVVNHHYHHSWDFQEWDDDPQWIWTDTPVGIDIHNDDDDPPQLCSCRHVVVCVVVHDDD